Protein AF-A0A397EXM9-F1 (afdb_monomer)

Secondary structure (DSSP, 8-state):
--GGGG--EEEEEPPSSS----B-TTT-SBPSS-EE-TTS-EE-HHHHHHHHHTSSSSEEE-TTT--EEEGGG-EEEEEE-S-PPPPTTSEEEEEEEEE-TT----BPPPP---S-----PPP--TTPPPBTTSTTGGG-SS-BPPHHHHHHHHHHHHHHHHHHHHHHHHHT-TTTHHHHHHHHHHHHHHHHHHHS------PPPP-------------------PPPEEEEEETT--S-B--HHHHHHHHHHHSSGGGS-SEEEEE----------HHHHHHSGGGTTSPTT--

Solvent-accessible surface area (backbone atoms only — not comparable to full-atom values): 18090 Å² total; per-residue (Å²): 131,72,75,71,84,75,58,66,65,44,79,42,76,44,61,84,91,46,101,67,76,66,41,10,85,81,81,68,42,72,52,42,46,28,28,28,39,86,87,68,58,56,28,22,40,50,59,52,47,49,65,46,64,78,45,92,53,82,53,42,61,35,95,86,79,56,49,85,40,42,78,91,56,51,29,40,52,43,78,37,76,69,43,60,84,80,54,73,73,36,76,44,50,30,29,42,31,34,27,50,82,95,43,72,52,43,30,63,68,75,76,83,72,72,96,70,94,67,99,78,69,79,72,80,59,90,81,62,72,38,36,65,88,40,95,32,25,53,58,39,94,61,64,38,78,49,75,68,55,54,48,54,53,45,49,55,34,44,54,44,42,51,53,49,46,53,50,28,64,74,72,66,39,72,81,56,44,65,46,36,51,52,52,45,55,49,45,52,53,52,52,49,62,70,71,43,80,82,86,63,80,90,68,81,72,81,83,75,80,74,81,74,82,81,78,89,73,82,96,79,79,84,78,75,77,74,78,57,38,73,50,36,31,36,63,62,31,30,94,52,62,67,54,69,68,58,54,52,50,49,36,70,73,47,67,40,85,89,60,53,66,61,61,50,75,46,68,34,82,75,84,86,88,59,65,32,41,74,66,49,27,67,75,42,56,78,51,53,56,60,62,78,72,42,106

Structure (mmCIF, N/CA/C/O backbone):
data_AF-A0A397EXM9-F1
#
_entry.id   AF-A0A397EXM9-F1
#
loop_
_atom_site.group_PDB
_atom_site.id
_atom_site.type_symbol
_atom_site.label_atom_id
_atom_site.label_alt_id
_atom_site.label_comp_id
_atom_site.label_asym_id
_atom_site.label_entity_id
_atom_site.label_seq_id
_atom_site.pdbx_PDB_ins_code
_atom_site.Cartn_x
_atom_site.Cartn_y
_atom_site.Cartn_z
_atom_site.occupancy
_atom_site.B_iso_or_equiv
_atom_site.auth_seq_id
_atom_site.auth_comp_id
_atom_site.auth_asym_id
_atom_site.auth_atom_id
_atom_site.pdbx_PDB_model_num
ATOM 1 N N . MET A 1 1 ? -16.107 -8.050 -15.619 1.00 35.06 1 MET A N 1
ATOM 2 C CA . MET A 1 1 ? -14.831 -7.333 -15.826 1.00 35.06 1 MET A CA 1
ATOM 3 C C . MET A 1 1 ? -14.100 -7.381 -14.494 1.00 35.06 1 MET A C 1
ATOM 5 O O . MET A 1 1 ? -14.662 -6.911 -13.513 1.00 35.06 1 MET A O 1
ATOM 9 N N . LEU A 1 2 ? -12.987 -8.111 -14.403 1.00 40.72 2 LEU A N 1
ATOM 10 C CA . LEU A 1 2 ? -12.319 -8.382 -13.123 1.00 40.72 2 LEU A CA 1
ATOM 11 C C . LEU A 1 2 ? -11.754 -7.070 -12.555 1.00 40.72 2 LEU A C 1
ATOM 13 O O . LEU A 1 2 ? -11.177 -6.282 -13.297 1.00 40.72 2 LEU A O 1
ATOM 17 N N . LEU A 1 3 ? -11.913 -6.838 -11.248 1.00 52.78 3 LEU A N 1
ATOM 18 C CA . LEU A 1 3 ? -11.492 -5.608 -10.556 1.00 52.78 3 LEU A CA 1
ATOM 19 C C . LEU A 1 3 ? -10.005 -5.240 -10.795 1.00 52.78 3 LEU A C 1
ATOM 21 O O . LEU A 1 3 ? -9.640 -4.074 -10.686 1.00 52.78 3 LEU A O 1
ATOM 25 N N . GLY A 1 4 ? -9.162 -6.221 -11.145 1.00 60.34 4 GLY A N 1
ATOM 26 C CA . GLY A 1 4 ? -7.708 -6.075 -11.294 1.00 60.34 4 GLY A CA 1
ATOM 27 C C . GLY A 1 4 ? -7.230 -5.172 -12.437 1.00 60.34 4 GLY A C 1
ATOM 28 O O . GLY A 1 4 ? -6.140 -4.603 -12.351 1.00 60.34 4 GLY A O 1
ATOM 29 N N . ASP A 1 5 ? -8.036 -4.974 -13.482 1.00 67.38 5 ASP A N 1
ATOM 30 C CA . ASP A 1 5 ? -7.633 -4.133 -14.621 1.00 67.38 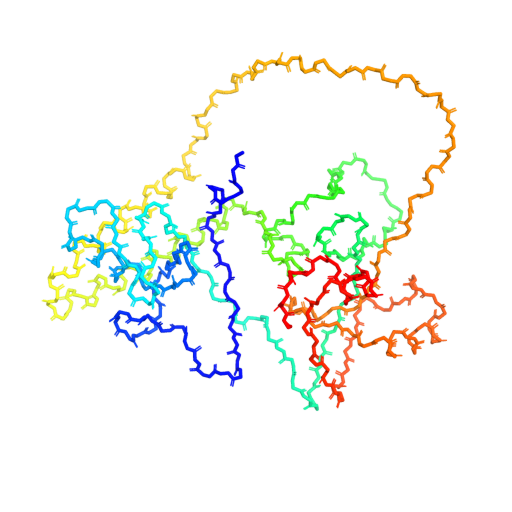5 ASP A CA 1
ATOM 31 C C . ASP A 1 5 ? -7.705 -2.631 -14.303 1.00 67.38 5 ASP A C 1
ATOM 33 O O . ASP A 1 5 ? -7.136 -1.824 -15.031 1.00 67.38 5 ASP A O 1
ATOM 37 N N . LYS A 1 6 ? -8.374 -2.257 -13.204 1.00 85.75 6 LYS A N 1
ATOM 38 C CA . LYS A 1 6 ? -8.517 -0.867 -12.739 1.00 85.75 6 LYS A CA 1
ATOM 39 C C . LYS A 1 6 ? -7.604 -0.511 -11.561 1.00 85.75 6 LYS A C 1
ATOM 41 O O . LYS A 1 6 ? -7.686 0.597 -11.043 1.00 85.75 6 LYS A O 1
ATOM 46 N N . ILE A 1 7 ? -6.778 -1.449 -11.098 1.00 91.94 7 ILE A N 1
ATOM 47 C CA . ILE A 1 7 ? -5.830 -1.198 -10.008 1.00 91.94 7 ILE A CA 1
ATOM 48 C C . ILE A 1 7 ? -4.638 -0.443 -10.588 1.00 91.94 7 ILE A C 1
ATOM 50 O O . ILE A 1 7 ? -3.989 -0.959 -11.492 1.00 91.94 7 ILE A O 1
ATOM 54 N N . GLU A 1 8 ? -4.334 0.736 -10.049 1.00 93.12 8 GLU A N 1
ATOM 55 C CA . GLU A 1 8 ? -3.156 1.529 -10.432 1.00 93.12 8 GLU A CA 1
ATOM 56 C C . GLU A 1 8 ? -1.974 1.308 -9.473 1.00 93.12 8 GLU A C 1
ATOM 58 O O . GLU A 1 8 ? -0.830 1.221 -9.918 1.00 93.12 8 GLU A O 1
ATOM 63 N N . GLN A 1 9 ? -2.251 1.142 -8.173 1.00 95.06 9 GLN A N 1
ATOM 64 C CA . GLN A 1 9 ? -1.248 0.942 -7.125 1.00 95.06 9 GLN A CA 1
ATOM 65 C C . GLN A 1 9 ? -1.699 -0.107 -6.104 1.00 95.06 9 GLN A C 1
ATOM 67 O O . GLN A 1 9 ? -2.886 -0.217 -5.796 1.00 95.06 9 GLN A O 1
ATOM 72 N N . VAL A 1 10 ? -0.745 -0.860 -5.561 1.00 94.25 10 VAL A N 1
ATOM 73 C CA . VAL A 1 10 ? -0.934 -1.794 -4.448 1.00 94.25 10 VAL A CA 1
ATOM 74 C C . VAL A 1 10 ? -0.198 -1.257 -3.227 1.00 94.25 10 VAL A C 1
ATOM 76 O O . VAL A 1 10 ? 0.983 -0.928 -3.302 1.00 94.25 10 VAL A O 1
ATOM 79 N N . ILE A 1 11 ? -0.898 -1.173 -2.098 1.00 90.81 11 ILE A N 1
ATOM 80 C CA . ILE A 1 11 ? -0.315 -0.751 -0.826 1.00 90.81 11 ILE A CA 1
ATOM 81 C C . ILE A 1 11 ? 0.189 -1.995 -0.094 1.00 90.81 11 ILE A C 1
ATOM 83 O O . ILE A 1 11 ? -0.590 -2.911 0.175 1.00 90.81 11 ILE A O 1
ATOM 87 N N . VAL A 1 12 ? 1.480 -2.027 0.223 1.00 87.69 12 VAL A N 1
ATOM 88 C CA . VAL A 1 12 ? 2.127 -3.093 0.993 1.00 87.69 12 VAL A CA 1
ATOM 89 C C . VAL A 1 12 ? 2.478 -2.526 2.362 1.00 87.69 12 VAL A C 1
ATOM 91 O O . VAL A 1 12 ? 3.184 -1.524 2.455 1.00 87.69 12 VAL A O 1
ATOM 94 N N . ALA A 1 13 ? 1.952 -3.137 3.422 1.00 79.75 13 ALA A N 1
ATOM 95 C CA . ALA A 1 13 ? 2.245 -2.711 4.784 1.00 79.75 13 ALA A CA 1
ATOM 96 C C . ALA A 1 13 ? 3.706 -3.016 5.134 1.00 79.75 13 ALA A C 1
ATOM 98 O O . ALA A 1 13 ? 4.217 -4.090 4.816 1.00 79.75 13 ALA A O 1
ATOM 99 N N . HIS A 1 14 ? 4.370 -2.074 5.796 1.00 75.00 14 HIS A N 1
ATOM 100 C CA . HIS A 1 14 ? 5.657 -2.318 6.424 1.00 75.00 14 HIS A CA 1
ATOM 101 C C . HIS A 1 14 ? 5.440 -2.933 7.804 1.00 75.00 14 HIS A C 1
ATOM 103 O O . HIS A 1 14 ? 4.860 -2.297 8.684 1.00 75.00 14 HIS A O 1
ATOM 109 N N . ASP A 1 15 ? 5.938 -4.150 8.003 1.00 65.69 15 ASP A N 1
ATOM 110 C CA . ASP A 1 15 ? 6.083 -4.700 9.344 1.00 65.69 15 ASP A CA 1
ATOM 111 C C . ASP A 1 15 ? 7.354 -4.120 9.979 1.00 65.69 15 ASP A C 1
ATOM 113 O O . ASP A 1 15 ? 8.448 -4.311 9.456 1.00 65.69 15 ASP A O 1
ATOM 117 N N . ALA A 1 16 ? 7.206 -3.360 11.065 1.00 58.03 16 ALA A N 1
ATOM 118 C CA . ALA A 1 16 ? 8.325 -2.757 11.790 1.00 58.03 16 ALA A CA 1
ATOM 119 C C . ALA A 1 16 ? 9.027 -3.750 12.736 1.00 58.03 16 ALA A C 1
ATOM 121 O O . ALA A 1 16 ? 10.093 -3.441 13.266 1.00 58.03 16 ALA A O 1
ATOM 122 N N . THR A 1 17 ? 8.426 -4.919 12.992 1.00 52.25 17 THR A N 1
ATOM 123 C CA . THR A 1 17 ? 8.978 -5.941 13.900 1.00 52.25 17 THR A CA 1
ATOM 124 C C . THR A 1 17 ? 9.988 -6.855 13.218 1.00 52.25 17 THR A C 1
ATOM 126 O O . THR A 1 17 ? 10.807 -7.488 13.886 1.00 52.25 17 THR A O 1
ATOM 129 N N . VAL A 1 18 ? 9.976 -6.874 11.887 1.00 50.91 18 VAL A N 1
ATOM 130 C CA . VAL A 1 18 ? 10.958 -7.559 11.062 1.00 50.91 18 VAL A CA 1
ATOM 131 C C . VAL A 1 18 ? 11.681 -6.479 10.269 1.00 50.91 18 VAL A C 1
ATOM 133 O O . VAL A 1 18 ? 11.059 -5.762 9.495 1.00 50.91 18 VAL A O 1
ATOM 136 N N . ASP A 1 19 ? 12.999 -6.362 10.428 1.00 46.75 19 ASP A N 1
ATOM 137 C CA . ASP A 1 19 ? 13.869 -5.463 9.641 1.00 46.75 19 ASP A CA 1
ATOM 138 C C . ASP A 1 19 ? 13.977 -5.923 8.160 1.00 46.75 19 ASP A C 1
ATOM 140 O O . ASP A 1 19 ? 15.005 -5.801 7.494 1.00 46.75 19 ASP A O 1
ATOM 144 N N . ALA A 1 20 ? 12.917 -6.561 7.661 1.00 51.81 20 ALA A N 1
ATOM 145 C CA . ALA A 1 20 ? 12.873 -7.370 6.466 1.00 51.81 20 ALA A CA 1
ATOM 146 C C . ALA A 1 20 ? 12.082 -6.685 5.346 1.00 51.81 20 ALA A C 1
ATOM 148 O O . ALA A 1 20 ? 10.914 -6.317 5.469 1.00 51.81 20 ALA A O 1
ATOM 149 N N . ASP A 1 21 ? 12.770 -6.638 4.208 1.00 64.00 21 ASP A N 1
ATOM 150 C CA . ASP A 1 21 ? 12.234 -6.977 2.894 1.00 64.00 21 ASP A CA 1
ATOM 151 C C . ASP A 1 21 ? 11.392 -5.945 2.142 1.00 64.00 21 ASP A C 1
ATOM 153 O O . ASP A 1 21 ? 10.594 -6.289 1.273 1.00 64.00 21 ASP A O 1
ATOM 157 N N . HIS A 1 22 ? 11.747 -4.665 2.278 1.00 80.62 22 HIS A N 1
ATOM 158 C CA . HIS A 1 22 ? 11.591 -3.716 1.158 1.00 80.62 22 HIS A CA 1
ATOM 159 C C . HIS A 1 22 ? 12.787 -3.752 0.205 1.00 80.62 22 HIS A C 1
ATOM 161 O O . HIS A 1 22 ? 13.145 -2.739 -0.397 1.00 80.62 22 HIS A O 1
ATOM 167 N N . ARG A 1 23 ? 13.446 -4.909 0.105 1.00 91.81 23 ARG A N 1
ATOM 168 C CA . ARG A 1 23 ? 14.600 -5.139 -0.761 1.00 91.81 23 ARG A CA 1
ATOM 169 C C . ARG A 1 23 ? 14.150 -5.844 -2.026 1.00 91.81 23 ARG A C 1
ATOM 171 O O . ARG A 1 23 ? 13.326 -6.754 -1.995 1.00 91.81 23 ARG A O 1
ATOM 178 N N . CYS A 1 24 ? 14.702 -5.441 -3.156 1.00 95.31 24 CYS A N 1
ATOM 179 C CA . CYS A 1 24 ? 14.466 -6.112 -4.415 1.00 95.31 24 CYS A CA 1
ATOM 180 C C . CYS A 1 24 ? 15.198 -7.462 -4.431 1.00 95.31 24 CYS A C 1
ATOM 182 O O . CYS A 1 24 ? 16.417 -7.478 -4.292 1.00 95.31 24 CYS A O 1
ATOM 184 N N . PRO A 1 25 ? 14.526 -8.589 -4.719 1.00 95.31 25 PRO A N 1
ATOM 185 C CA . PRO A 1 25 ? 15.201 -9.888 -4.799 1.00 95.31 25 PRO A CA 1
ATOM 186 C C . PRO A 1 25 ? 16.195 -10.040 -5.964 1.00 95.31 25 PRO A C 1
ATOM 188 O O . PRO A 1 25 ? 16.890 -11.046 -6.038 1.00 95.31 25 PRO A O 1
ATOM 191 N N . ILE A 1 26 ? 16.231 -9.085 -6.904 1.00 96.25 26 ILE A N 1
ATOM 192 C CA . ILE A 1 26 ? 17.124 -9.119 -8.074 1.00 96.25 26 ILE A CA 1
ATOM 193 C C . ILE A 1 26 ? 18.432 -8.373 -7.784 1.00 96.25 26 ILE A C 1
ATOM 195 O O . ILE A 1 26 ? 19.496 -8.961 -7.937 1.00 96.25 26 ILE A O 1
ATOM 199 N N . CYS A 1 27 ? 18.368 -7.102 -7.366 1.00 95.06 27 CYS A N 1
ATOM 200 C CA . CYS A 1 27 ? 19.571 -6.315 -7.056 1.00 95.06 27 CYS A CA 1
ATOM 201 C C . CYS A 1 27 ? 19.987 -6.378 -5.582 1.00 95.06 27 CYS A C 1
ATOM 203 O O . CYS A 1 27 ? 21.085 -5.960 -5.247 1.00 95.06 27 CYS A O 1
ATOM 205 N N . LEU A 1 28 ? 19.133 -6.915 -4.706 1.00 94.06 28 LEU A N 1
ATOM 206 C CA . LEU A 1 28 ? 19.334 -6.994 -3.257 1.00 94.06 28 LEU A CA 1
ATOM 207 C C . LEU A 1 28 ? 19.398 -5.629 -2.545 1.00 94.06 28 LEU A C 1
ATOM 209 O O . LEU A 1 28 ? 19.637 -5.596 -1.340 1.00 94.06 28 LEU A O 1
ATOM 213 N N . ASP A 1 29 ? 19.107 -4.526 -3.228 1.00 93.44 29 ASP A N 1
ATOM 214 C CA . ASP A 1 29 ? 19.007 -3.184 -2.640 1.00 93.44 29 ASP A CA 1
ATOM 215 C C . ASP A 1 29 ? 17.563 -2.800 -2.308 1.00 93.44 29 ASP A C 1
ATOM 217 O O . ASP A 1 29 ? 16.617 -3.508 -2.658 1.00 93.44 29 ASP A O 1
ATOM 221 N N . THR A 1 30 ? 17.383 -1.664 -1.632 1.00 93.19 30 THR A N 1
ATOM 222 C CA . THR A 1 30 ? 16.064 -1.072 -1.376 1.00 93.19 30 THR A CA 1
ATOM 223 C C . THR A 1 30 ? 15.286 -0.886 -2.679 1.00 93.19 30 THR A C 1
ATOM 225 O O . THR A 1 30 ? 15.815 -0.419 -3.686 1.00 93.19 30 THR A O 1
ATOM 228 N N . LEU A 1 31 ? 14.007 -1.247 -2.647 1.00 94.94 31 LEU A N 1
ATOM 229 C CA . LEU A 1 31 ? 13.078 -1.097 -3.757 1.00 94.94 31 LEU A CA 1
ATOM 230 C C . LEU A 1 31 ? 12.991 0.360 -4.247 1.00 94.94 31 LEU A C 1
ATOM 232 O O . LEU A 1 31 ? 12.719 1.262 -3.459 1.00 94.94 31 LEU A O 1
ATOM 236 N N . ARG A 1 32 ? 13.144 0.558 -5.562 1.00 95.69 32 ARG A N 1
ATOM 237 C CA . ARG A 1 32 ? 13.007 1.847 -6.263 1.00 95.69 32 ARG A CA 1
ATOM 238 C C . ARG A 1 32 ? 12.005 1.750 -7.400 1.00 95.69 32 ARG A C 1
ATOM 240 O O . ARG A 1 32 ? 12.044 0.790 -8.181 1.00 95.69 32 ARG A O 1
ATOM 247 N N . ALA A 1 33 ? 11.092 2.714 -7.459 1.00 97.06 33 ALA A N 1
ATOM 248 C CA . ALA A 1 33 ? 9.885 2.683 -8.277 1.00 97.06 33 ALA A CA 1
ATOM 249 C C . ALA A 1 33 ? 9.212 1.289 -8.265 1.00 97.06 33 ALA A C 1
ATOM 251 O O . ALA A 1 33 ? 8.992 0.702 -9.327 1.00 97.06 33 ALA A O 1
ATOM 252 N N . PRO A 1 34 ? 8.962 0.676 -7.091 1.00 97.12 34 PRO A N 1
ATOM 253 C CA . PRO A 1 34 ? 8.656 -0.746 -7.008 1.00 97.12 34 PRO A CA 1
ATOM 254 C C . PRO A 1 34 ? 7.425 -1.161 -7.807 1.00 97.12 34 PRO A C 1
ATOM 256 O O . PRO A 1 34 ? 6.380 -0.503 -7.786 1.00 97.12 34 PRO A O 1
ATOM 259 N N . LYS A 1 35 ? 7.536 -2.321 -8.461 1.00 97.44 35 LYS A N 1
ATOM 260 C CA . LYS A 1 35 ? 6.439 -2.984 -9.163 1.00 97.44 35 LYS A CA 1
ATOM 261 C C . LYS A 1 35 ? 6.150 -4.347 -8.560 1.00 97.44 35 LYS A C 1
ATOM 263 O O . LYS A 1 35 ? 7.065 -5.145 -8.367 1.00 97.44 35 LYS A O 1
ATOM 268 N N . ILE A 1 36 ? 4.872 -4.631 -8.336 1.00 96.06 36 ILE A N 1
ATOM 269 C CA . ILE A 1 36 ? 4.385 -5.932 -7.880 1.00 96.06 36 ILE A CA 1
ATOM 270 C C . ILE A 1 36 ? 3.802 -6.727 -9.044 1.00 96.06 36 ILE A C 1
ATOM 272 O O . ILE A 1 36 ? 3.153 -6.190 -9.945 1.00 96.06 36 ILE A O 1
ATOM 276 N N . THR A 1 37 ? 4.069 -8.024 -9.023 1.00 96.25 37 THR A N 1
ATOM 277 C CA . THR A 1 37 ? 3.548 -9.013 -9.971 1.00 96.25 37 THR A CA 1
ATOM 278 C C . THR A 1 37 ? 2.198 -9.567 -9.500 1.00 96.25 37 THR A C 1
ATOM 280 O O . THR A 1 37 ? 1.826 -9.420 -8.338 1.00 96.25 37 THR A O 1
ATOM 283 N N . ARG A 1 38 ? 1.459 -10.271 -10.372 1.00 94.62 38 ARG A N 1
ATOM 284 C CA . ARG A 1 38 ? 0.190 -10.929 -9.985 1.00 94.62 38 ARG A CA 1
ATOM 285 C C . ARG A 1 38 ? 0.344 -11.972 -8.874 1.00 94.62 38 ARG A C 1
ATOM 287 O O . ARG A 1 38 ? -0.618 -12.201 -8.152 1.00 94.62 38 ARG A O 1
ATOM 294 N N . CYS A 1 39 ? 1.521 -12.584 -8.739 1.00 94.50 39 CYS A N 1
ATOM 295 C CA . CYS A 1 39 ? 1.814 -13.523 -7.655 1.00 94.50 39 CYS A CA 1
ATOM 296 C C . CYS A 1 39 ? 2.221 -12.835 -6.339 1.00 94.50 39 CYS A C 1
ATOM 298 O O . CYS A 1 39 ? 2.499 -13.522 -5.365 1.00 94.50 39 CYS A O 1
ATOM 300 N N . GLY A 1 40 ? 2.256 -11.497 -6.291 1.00 93.00 40 GLY A N 1
ATOM 301 C CA . GLY A 1 40 ? 2.509 -10.729 -5.069 1.00 93.00 40 GLY A CA 1
ATOM 302 C C . GLY A 1 40 ? 3.977 -10.389 -4.795 1.00 93.00 40 GLY A C 1
ATOM 303 O O . GLY A 1 40 ? 4.252 -9.638 -3.868 1.00 93.00 40 GLY A O 1
ATOM 304 N N . HIS A 1 41 ? 4.929 -10.865 -5.604 1.00 94.44 41 HIS A N 1
ATOM 305 C CA . HIS A 1 41 ? 6.341 -10.499 -5.437 1.00 94.44 41 HIS A CA 1
ATOM 306 C C . HIS A 1 41 ? 6.643 -9.132 -6.053 1.00 94.44 41 HIS A C 1
ATOM 308 O O . HIS A 1 41 ? 6.189 -8.846 -7.171 1.00 94.44 41 HIS A O 1
ATOM 314 N N . ALA A 1 42 ? 7.423 -8.321 -5.334 1.00 95.88 42 ALA A N 1
ATOM 315 C CA . ALA A 1 42 ? 7.801 -6.964 -5.713 1.00 95.88 42 ALA A CA 1
ATOM 316 C C . ALA A 1 42 ? 9.288 -6.847 -6.085 1.00 95.88 42 ALA A C 1
ATOM 318 O O . ALA A 1 42 ? 10.148 -7.522 -5.521 1.00 95.88 42 ALA A O 1
ATOM 319 N N . TYR A 1 43 ? 9.585 -5.969 -7.043 1.00 97.38 43 TYR A N 1
ATOM 320 C CA . TYR A 1 43 ? 10.930 -5.715 -7.567 1.00 97.38 43 TYR A CA 1
ATOM 321 C C . TYR A 1 43 ? 11.101 -4.230 -7.896 1.00 97.38 43 TYR A C 1
ATOM 323 O O . TYR A 1 43 ? 10.106 -3.549 -8.155 1.00 97.38 43 TYR A O 1
ATOM 331 N N . CYS A 1 44 ? 12.342 -3.735 -7.975 1.00 97.94 44 CYS A N 1
ATOM 332 C CA . CYS A 1 44 ? 12.598 -2.458 -8.641 1.00 97.94 44 CYS A CA 1
ATOM 333 C C . CYS A 1 44 ? 12.106 -2.543 -10.087 1.00 97.94 44 CYS A C 1
ATOM 335 O O . CYS A 1 44 ? 12.243 -3.591 -10.731 1.00 97.94 44 CYS A O 1
ATOM 337 N N . TRP A 1 45 ? 11.556 -1.452 -10.615 1.00 98.00 45 TRP A N 1
ATOM 338 C CA . TRP A 1 45 ? 10.992 -1.489 -11.963 1.00 98.00 45 TRP A CA 1
ATOM 339 C C . TRP A 1 45 ? 12.039 -1.825 -13.025 1.00 98.00 45 TRP A C 1
ATOM 341 O O . TRP A 1 45 ? 11.812 -2.723 -13.835 1.00 98.00 45 TRP A O 1
ATOM 351 N N . HIS A 1 46 ? 13.206 -1.174 -12.978 1.00 97.38 46 HIS A N 1
ATOM 352 C CA . HIS A 1 46 ? 14.297 -1.458 -13.912 1.00 97.38 46 HIS A CA 1
ATOM 353 C C . HIS A 1 46 ? 14.738 -2.932 -13.826 1.00 97.38 46 HIS A C 1
ATOM 355 O O . HIS A 1 46 ? 14.821 -3.594 -14.854 1.00 97.38 46 HIS A O 1
ATOM 361 N N . CYS A 1 47 ? 14.900 -3.489 -12.616 1.00 97.81 47 CYS A N 1
ATOM 362 C CA . CYS A 1 47 ? 15.280 -4.890 -12.408 1.00 97.81 47 CYS A CA 1
ATOM 363 C C . CYS A 1 47 ? 14.320 -5.871 -13.087 1.00 97.81 47 CYS A C 1
ATOM 365 O O . CYS A 1 47 ? 14.758 -6.785 -13.790 1.00 97.81 47 CYS A O 1
ATOM 367 N N . ILE A 1 48 ? 13.007 -5.705 -12.884 1.00 97.75 48 ILE A N 1
ATOM 368 C CA . ILE A 1 48 ? 12.032 -6.626 -13.480 1.00 97.75 48 ILE A CA 1
ATOM 369 C C . ILE A 1 48 ? 11.905 -6.425 -14.994 1.00 97.75 48 ILE A C 1
ATOM 371 O O . ILE A 1 48 ? 11.692 -7.404 -15.707 1.00 97.75 48 ILE A O 1
ATOM 375 N N . LEU A 1 49 ? 12.083 -5.203 -15.510 1.00 96.69 49 LEU A N 1
ATOM 376 C CA . LEU A 1 49 ? 12.118 -4.961 -16.956 1.00 96.69 49 LEU A CA 1
ATOM 377 C C . LEU A 1 49 ? 13.336 -5.608 -17.612 1.00 96.69 49 LEU A C 1
ATOM 379 O O . LEU A 1 49 ? 13.151 -6.332 -18.590 1.00 96.69 49 LEU A O 1
ATOM 383 N N . THR A 1 50 ? 14.537 -5.442 -17.045 1.00 96.25 50 THR A N 1
ATOM 384 C CA . THR A 1 50 ? 15.742 -6.147 -17.511 1.00 96.25 50 THR A CA 1
ATOM 385 C C . THR A 1 50 ? 15.510 -7.647 -17.506 1.00 96.25 50 THR A C 1
ATOM 387 O O . THR A 1 50 ? 15.746 -8.319 -18.501 1.00 96.25 50 THR A O 1
ATOM 390 N N . TYR A 1 51 ? 14.983 -8.197 -16.410 1.00 96.81 51 TYR A N 1
ATOM 391 C CA . TYR A 1 51 ? 14.721 -9.630 -16.327 1.00 96.81 51 TYR A CA 1
ATOM 392 C C . TYR A 1 51 ? 13.762 -10.126 -17.421 1.00 96.81 51 TYR A C 1
ATOM 394 O O . TYR A 1 51 ? 13.969 -11.214 -17.968 1.00 96.81 51 TYR A O 1
ATOM 402 N N . LEU A 1 52 ? 12.721 -9.349 -17.736 1.00 95.69 52 LEU A N 1
ATOM 403 C CA . LEU A 1 52 ? 11.751 -9.673 -18.781 1.00 95.69 52 LEU A CA 1
ATOM 404 C C . LEU A 1 52 ? 12.342 -9.544 -20.194 1.00 95.69 52 LEU A C 1
ATOM 406 O O . LEU A 1 52 ? 11.982 -10.350 -21.049 1.00 95.69 52 LEU A O 1
ATOM 410 N N . SER A 1 53 ? 13.262 -8.604 -20.432 1.00 93.56 53 SER A N 1
ATOM 411 C CA . SER A 1 53 ? 13.878 -8.374 -21.750 1.00 93.56 53 SER A CA 1
ATOM 412 C C . SER A 1 53 ? 14.919 -9.426 -22.150 1.00 93.56 53 SER A C 1
ATOM 414 O O . SER A 1 53 ? 15.248 -9.547 -23.326 1.00 93.56 53 SER A O 1
ATOM 416 N N . LEU A 1 54 ? 15.385 -10.254 -21.208 1.00 92.88 54 LEU A N 1
ATOM 417 C CA . LEU A 1 54 ? 16.318 -11.360 -21.471 1.00 92.88 54 LEU A CA 1
ATOM 418 C C . LEU A 1 54 ? 15.733 -12.496 -22.345 1.00 92.88 54 LEU A C 1
ATOM 420 O O . LEU A 1 54 ? 16.444 -13.453 -22.648 1.00 92.88 54 LEU A O 1
ATOM 424 N N . THR A 1 55 ? 14.446 -12.463 -22.708 1.00 90.81 55 THR A N 1
ATOM 425 C CA . THR A 1 55 ? 13.850 -13.348 -23.731 1.00 90.81 55 THR A CA 1
ATOM 426 C C . THR A 1 55 ? 12.908 -12.585 -24.643 1.00 90.81 55 THR A C 1
ATOM 428 O O . THR A 1 55 ? 12.238 -11.662 -24.203 1.00 90.81 55 THR A O 1
ATOM 431 N N . GLU A 1 56 ? 12.720 -13.102 -25.854 1.00 89.50 56 GLU A N 1
ATOM 432 C CA . GLU A 1 56 ? 11.694 -12.633 -26.797 1.00 89.50 56 GLU A CA 1
ATOM 433 C C . GLU A 1 56 ? 10.255 -13.005 -26.383 1.00 89.50 56 GLU A C 1
ATOM 435 O O . GLU A 1 56 ? 9.283 -12.485 -26.929 1.00 89.50 56 GLU A O 1
ATOM 440 N N . ASN A 1 57 ? 10.088 -13.901 -25.403 1.00 91.88 57 ASN A N 1
ATOM 441 C CA . ASN A 1 57 ? 8.771 -14.264 -24.889 1.00 91.88 57 ASN A CA 1
ATOM 442 C C . ASN A 1 57 ? 8.111 -13.073 -24.180 1.00 91.88 57 ASN A C 1
ATOM 444 O O . ASN A 1 57 ? 8.713 -12.425 -23.330 1.00 91.88 57 ASN A O 1
ATOM 448 N N . TYR A 1 58 ? 6.814 -12.869 -24.420 1.00 91.00 58 TYR A N 1
ATOM 449 C CA . TYR A 1 58 ? 6.017 -11.819 -23.764 1.00 91.00 58 TYR A CA 1
ATOM 450 C C . TYR A 1 58 ? 5.801 -12.035 -22.246 1.00 91.00 58 TYR A C 1
ATOM 452 O O . TYR A 1 58 ? 5.116 -11.241 -21.592 1.00 91.00 58 TYR A O 1
ATOM 460 N N . TRP A 1 59 ? 6.330 -13.129 -21.691 1.00 95.44 59 TRP A N 1
ATOM 461 C CA . TRP A 1 59 ? 6.232 -13.518 -20.288 1.00 95.44 59 TRP A CA 1
ATOM 462 C C . TRP A 1 59 ? 7.483 -14.289 -19.843 1.00 95.44 59 TRP A C 1
ATOM 464 O O . TRP A 1 59 ? 8.144 -14.934 -20.659 1.00 95.44 59 TRP A O 1
ATOM 474 N N . ARG A 1 60 ? 7.774 -14.279 -18.537 1.00 96.94 60 ARG A N 1
ATOM 475 C CA . ARG A 1 60 ? 8.793 -15.136 -17.897 1.00 96.94 60 ARG A CA 1
ATOM 476 C C . ARG A 1 60 ? 8.312 -15.639 -16.540 1.00 96.94 60 ARG A C 1
ATOM 478 O O . ARG A 1 60 ? 7.276 -15.204 -16.047 1.00 96.94 60 ARG A O 1
ATOM 485 N N . ARG A 1 61 ? 9.048 -16.573 -15.938 1.00 97.31 61 ARG A N 1
ATOM 486 C CA . ARG A 1 61 ? 8.763 -17.073 -14.587 1.00 97.31 61 ARG A CA 1
ATOM 487 C C . ARG A 1 61 ? 9.204 -16.059 -13.534 1.00 97.31 61 ARG A C 1
ATOM 489 O O . ARG A 1 61 ? 10.265 -15.468 -13.658 1.00 97.31 61 ARG A O 1
ATOM 496 N N . CYS A 1 62 ? 8.415 -15.875 -12.488 1.00 97.62 62 CYS A N 1
ATOM 497 C CA . CYS A 1 62 ? 8.781 -15.074 -11.330 1.00 97.62 62 CYS A CA 1
ATOM 498 C C . CYS A 1 62 ? 10.067 -15.644 -10.697 1.00 97.62 62 CYS A C 1
ATOM 500 O O . CYS A 1 62 ? 10.089 -16.842 -10.406 1.00 97.62 62 CYS A O 1
ATOM 502 N N . PRO A 1 63 ? 11.106 -14.824 -10.437 1.00 96.25 63 PRO A N 1
ATOM 503 C CA . PRO A 1 63 ? 12.323 -15.278 -9.759 1.00 96.25 63 PRO A CA 1
ATOM 504 C C . PRO A 1 63 ? 12.107 -15.910 -8.374 1.00 96.25 63 PRO A C 1
ATOM 506 O O . PRO A 1 63 ? 12.975 -16.640 -7.916 1.00 96.25 63 PRO A O 1
ATOM 509 N N . MET A 1 64 ? 10.971 -15.636 -7.719 1.00 94.81 64 MET A N 1
ATOM 510 C CA . MET A 1 64 ? 10.686 -16.098 -6.353 1.00 94.81 64 MET A CA 1
ATOM 511 C C . MET A 1 64 ? 9.804 -17.351 -6.305 1.00 94.81 64 MET A C 1
ATOM 513 O O . MET A 1 64 ? 10.117 -18.290 -5.582 1.00 94.81 64 MET A O 1
ATOM 517 N N . CYS A 1 65 ? 8.705 -17.387 -7.067 1.00 96.62 65 CYS A N 1
ATOM 518 C CA . CYS A 1 65 ? 7.730 -18.490 -7.013 1.00 96.62 65 CYS A CA 1
ATOM 519 C C . CYS A 1 65 ? 7.478 -19.193 -8.348 1.00 96.62 65 CYS A C 1
ATOM 521 O O . CYS A 1 65 ? 6.650 -20.094 -8.418 1.00 96.62 65 CYS A O 1
ATOM 523 N N . PHE A 1 66 ? 8.164 -18.785 -9.415 1.00 96.75 66 PHE A N 1
ATOM 524 C CA . PHE A 1 66 ? 8.051 -19.356 -10.758 1.00 96.75 66 PHE A CA 1
ATOM 525 C C . PHE A 1 66 ? 6.718 -19.158 -11.499 1.00 96.75 66 PHE A C 1
ATOM 527 O O . PHE A 1 66 ? 6.603 -19.602 -12.645 1.00 96.75 66 PHE A O 1
ATOM 534 N N . ASP A 1 67 ? 5.761 -18.425 -10.928 1.00 97.50 67 ASP A N 1
ATOM 535 C CA . ASP A 1 67 ? 4.525 -18.034 -11.618 1.00 97.50 67 ASP A CA 1
ATOM 536 C C . ASP A 1 67 ? 4.786 -17.147 -12.841 1.00 97.50 67 ASP A C 1
ATOM 538 O O . ASP A 1 67 ? 5.802 -16.461 -12.936 1.00 97.50 67 ASP A O 1
ATOM 542 N N . ALA A 1 68 ? 3.855 -17.126 -13.795 1.00 96.81 68 ALA A N 1
ATOM 543 C CA . ALA A 1 68 ? 3.996 -16.313 -14.998 1.00 96.81 68 ALA A CA 1
ATOM 544 C C . ALA A 1 68 ? 3.913 -14.804 -14.692 1.00 96.81 68 ALA A C 1
ATOM 546 O O . ALA A 1 68 ? 2.919 -14.312 -14.158 1.00 96.81 68 ALA A O 1
ATOM 547 N N . VAL A 1 69 ? 4.931 -14.057 -15.118 1.00 97.38 69 VAL A N 1
ATOM 548 C CA . VAL A 1 69 ? 5.030 -12.596 -15.031 1.00 97.38 69 VAL A CA 1
ATOM 549 C C . VAL A 1 69 ? 4.982 -12.000 -16.432 1.00 97.38 69 VAL A C 1
ATOM 551 O O . VAL A 1 69 ? 5.717 -12.428 -17.323 1.00 97.38 69 VAL A O 1
ATOM 554 N N . LYS A 1 70 ? 4.132 -10.986 -16.619 1.00 95.56 70 LYS A N 1
ATOM 555 C CA . LYS A 1 70 ? 3.987 -10.221 -17.865 1.00 95.56 70 LYS A CA 1
ATOM 556 C C . LYS A 1 70 ? 4.152 -8.736 -17.582 1.00 95.56 70 LYS A C 1
ATOM 558 O O . LYS A 1 70 ? 3.702 -8.250 -16.548 1.00 95.56 70 LYS A O 1
ATOM 563 N N . LYS A 1 71 ? 4.712 -7.990 -18.536 1.00 94.38 71 LYS A N 1
ATOM 564 C CA . LYS A 1 71 ? 4.961 -6.549 -18.375 1.00 94.38 71 LYS A CA 1
ATOM 565 C C . LYS A 1 71 ? 3.690 -5.739 -18.065 1.00 94.38 71 LYS A C 1
ATOM 567 O O . LYS A 1 71 ? 3.718 -4.876 -17.199 1.00 94.38 71 LYS A O 1
ATOM 572 N N . HIS A 1 72 ? 2.565 -6.039 -18.723 1.00 92.81 72 HIS A N 1
ATOM 573 C CA . HIS A 1 72 ? 1.286 -5.335 -18.509 1.00 92.81 72 HIS A CA 1
ATOM 574 C C . HIS A 1 72 ? 0.583 -5.688 -17.185 1.00 92.81 72 HIS A C 1
ATOM 576 O O . HIS A 1 72 ? -0.376 -5.023 -16.792 1.00 92.81 72 HIS A O 1
ATOM 582 N N . ASP A 1 73 ? 1.047 -6.731 -16.495 1.00 93.69 73 ASP A N 1
ATOM 583 C CA . ASP A 1 73 ? 0.498 -7.177 -15.214 1.00 93.69 73 ASP A CA 1
ATOM 584 C C . ASP A 1 73 ? 1.167 -6.507 -14.012 1.00 93.69 73 ASP A C 1
ATOM 586 O O . ASP A 1 73 ? 0.686 -6.646 -12.889 1.00 93.69 73 ASP A O 1
ATOM 590 N N . LEU A 1 74 ? 2.253 -5.768 -14.243 1.00 95.88 74 LEU A N 1
ATOM 591 C CA . LEU A 1 74 ? 2.960 -5.034 -13.205 1.00 95.88 74 LEU A CA 1
ATOM 592 C C . LEU A 1 74 ? 2.093 -3.882 -12.683 1.00 95.88 74 LEU A C 1
ATOM 594 O O . LEU A 1 74 ? 1.460 -3.160 -13.462 1.00 95.88 74 LEU A O 1
ATOM 598 N N . ARG A 1 75 ? 2.065 -3.710 -11.361 1.00 96.50 75 ARG A N 1
ATOM 599 C CA . ARG A 1 75 ? 1.385 -2.596 -10.681 1.00 96.50 75 ARG A CA 1
ATOM 600 C C . ARG A 1 75 ? 2.348 -1.838 -9.789 1.00 96.50 75 ARG A C 1
ATOM 602 O O . ARG A 1 75 ? 3.256 -2.442 -9.230 1.00 96.50 75 ARG A O 1
ATOM 609 N N . SER A 1 76 ? 2.152 -0.528 -9.684 1.00 97.00 76 SER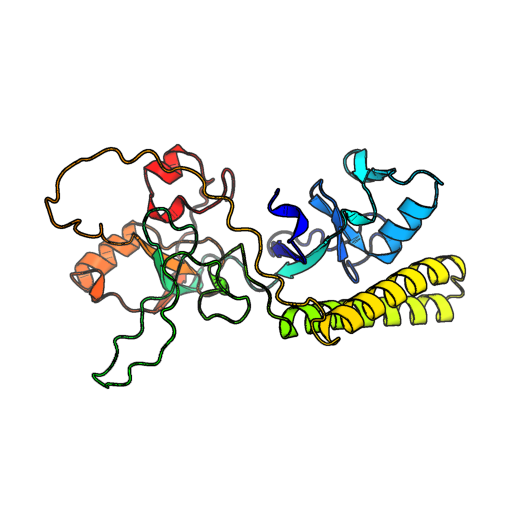 A N 1
ATOM 610 C CA . SER A 1 76 ? 2.924 0.335 -8.789 1.00 97.00 76 SER A CA 1
ATOM 611 C C . SER A 1 76 ? 2.735 -0.098 -7.338 1.00 97.00 76 SER A C 1
ATOM 613 O O . SER A 1 76 ? 1.657 -0.567 -6.975 1.00 97.00 76 SER A O 1
ATOM 615 N N . VAL A 1 77 ? 3.759 0.061 -6.506 1.00 95.75 77 VAL A N 1
ATOM 616 C CA . VAL A 1 77 ? 3.692 -0.277 -5.079 1.00 95.75 77 VAL A CA 1
ATOM 617 C C . VAL A 1 77 ? 3.879 0.974 -4.237 1.00 95.75 77 VAL A C 1
ATOM 619 O O . VAL A 1 77 ? 4.772 1.772 -4.500 1.00 95.75 77 VAL A O 1
ATOM 622 N N . LEU A 1 78 ? 3.046 1.125 -3.210 1.00 92.88 78 LEU A N 1
ATOM 623 C CA . LEU A 1 78 ? 3.290 2.037 -2.098 1.00 92.88 78 LEU A CA 1
ATOM 624 C C . LEU A 1 78 ? 3.648 1.207 -0.872 1.00 92.88 78 LEU A C 1
ATOM 626 O O . LEU A 1 78 ? 2.860 0.361 -0.453 1.00 92.88 78 LEU A O 1
ATOM 630 N N . ILE A 1 79 ? 4.810 1.469 -0.286 1.00 89.94 79 ILE A N 1
ATOM 631 C CA . ILE A 1 79 ? 5.188 0.880 0.997 1.00 89.94 79 ILE A CA 1
ATOM 632 C C . ILE A 1 79 ? 4.603 1.760 2.107 1.00 89.94 79 ILE A C 1
ATOM 634 O O . ILE A 1 79 ? 5.068 2.878 2.328 1.00 89.94 79 ILE A O 1
ATOM 638 N N . ASP A 1 80 ? 3.574 1.270 2.795 1.00 88.00 80 ASP A N 1
ATOM 639 C CA . ASP A 1 80 ? 2.921 1.986 3.892 1.00 88.00 80 ASP A CA 1
ATOM 640 C C . ASP A 1 80 ? 3.700 1.787 5.191 1.00 88.00 80 ASP A C 1
ATOM 642 O O . ASP A 1 80 ? 3.686 0.711 5.788 1.00 88.00 80 ASP A O 1
ATOM 646 N N . ARG A 1 81 ? 4.384 2.850 5.621 1.00 85.44 81 ARG A N 1
ATOM 647 C CA . ARG A 1 81 ? 5.151 2.898 6.875 1.00 85.44 81 ARG A CA 1
A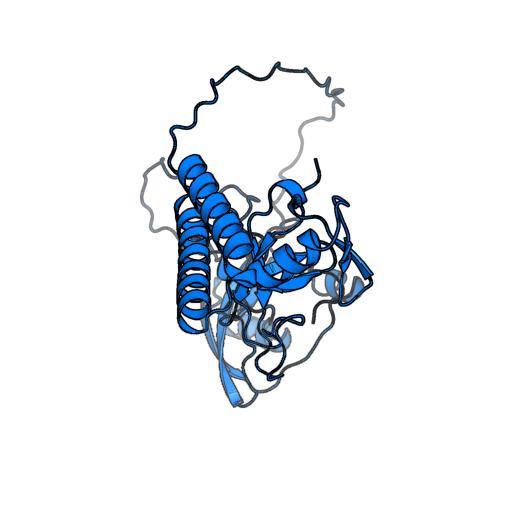TOM 648 C C . ARG A 1 81 ? 4.366 3.500 8.042 1.00 85.44 81 ARG A C 1
ATOM 650 O O . ARG A 1 81 ? 4.903 3.604 9.139 1.00 85.44 81 ARG A O 1
ATOM 657 N N . HIS A 1 82 ? 3.128 3.934 7.816 1.00 83.81 82 HIS A N 1
ATOM 658 C CA . HIS A 1 82 ? 2.324 4.630 8.821 1.00 83.81 82 HIS A CA 1
ATOM 659 C C . HIS A 1 82 ? 1.422 3.681 9.613 1.00 83.81 82 HIS A C 1
ATOM 661 O O . HIS A 1 82 ? 1.166 3.923 10.793 1.00 83.81 82 HIS A O 1
ATOM 667 N N . ARG A 1 83 ? 0.958 2.589 8.995 1.00 86.94 83 ARG A N 1
ATOM 668 C CA . ARG A 1 83 ? 0.123 1.569 9.651 1.00 86.94 83 ARG A CA 1
ATOM 669 C C . ARG A 1 83 ? 0.962 0.611 10.497 1.00 86.94 83 ARG A C 1
ATOM 671 O O . ARG A 1 83 ? 1.151 -0.541 10.127 1.00 86.94 83 ARG A O 1
ATOM 678 N N . THR A 1 84 ? 1.444 1.083 11.639 1.00 87.38 84 THR A N 1
ATOM 679 C CA . THR A 1 84 ? 2.204 0.279 12.608 1.00 87.38 84 THR A CA 1
ATOM 680 C C . THR A 1 84 ? 1.339 -0.176 13.786 1.00 87.38 84 THR A C 1
ATOM 682 O O . THR A 1 84 ? 0.323 0.443 14.115 1.00 87.38 84 THR A O 1
ATOM 685 N N . ILE A 1 85 ? 1.738 -1.269 14.436 1.00 87.69 85 ILE A N 1
ATOM 686 C CA . ILE A 1 85 ? 1.112 -1.753 15.673 1.00 87.69 85 ILE A CA 1
ATOM 687 C C . ILE A 1 85 ? 1.853 -1.119 16.863 1.00 87.69 85 ILE A C 1
ATOM 689 O O . ILE A 1 85 ? 3.086 -1.137 16.875 1.00 87.69 85 ILE A O 1
ATOM 693 N N . PRO A 1 86 ? 1.153 -0.535 17.854 1.00 90.38 86 PRO A N 1
ATOM 694 C CA . PRO A 1 86 ? 1.793 0.000 19.053 1.00 90.38 86 PRO A CA 1
ATOM 695 C C . PRO A 1 86 ? 2.36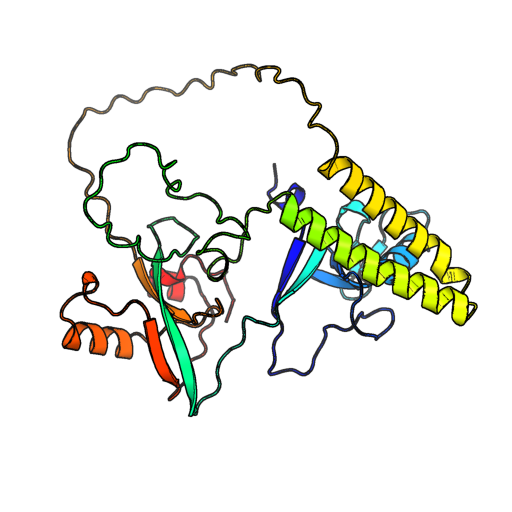9 -1.124 19.921 1.00 90.38 86 PRO A C 1
ATOM 697 O O . PRO A 1 86 ? 1.869 -2.243 19.905 1.00 90.38 86 PRO A O 1
ATOM 700 N N . SER A 1 87 ? 3.374 -0.818 20.740 1.00 92.31 87 SER A N 1
ATOM 701 C CA . SER A 1 87 ? 3.961 -1.784 21.680 1.00 92.31 87 SER A CA 1
ATOM 702 C C . SER A 1 87 ? 3.228 -1.783 23.022 1.00 92.31 87 SER A C 1
ATOM 704 O O . SER A 1 87 ? 2.720 -0.745 23.457 1.00 92.31 87 SER A O 1
ATOM 706 N N . VAL A 1 88 ? 3.242 -2.912 23.738 1.00 95.25 88 VAL A N 1
ATOM 707 C CA . VAL A 1 88 ? 2.796 -2.962 25.142 1.00 95.25 88 VAL A CA 1
ATOM 708 C C . VAL A 1 88 ? 3.591 -1.943 25.970 1.00 95.25 88 VAL A C 1
ATOM 710 O O . VAL A 1 88 ? 4.808 -1.825 25.838 1.00 95.25 88 VAL A O 1
ATOM 713 N N . GLY A 1 89 ? 2.889 -1.168 26.792 1.00 96.19 89 GLY A N 1
ATOM 714 C CA . GLY A 1 89 ? 3.423 -0.067 27.594 1.00 96.19 89 GLY A CA 1
ATOM 715 C C . GLY A 1 89 ? 3.485 1.285 26.878 1.00 96.19 89 GLY A C 1
ATOM 716 O O . GLY A 1 89 ? 3.667 2.305 27.542 1.00 96.19 89 GLY A O 1
ATOM 717 N N . SER A 1 90 ? 3.304 1.331 25.554 1.00 95.50 90 SER A N 1
ATOM 718 C CA . SER A 1 90 ? 3.237 2.587 24.796 1.00 95.50 90 SER A CA 1
ATOM 719 C C . SER A 1 90 ? 1.831 3.200 24.811 1.00 95.50 90 SER A C 1
ATOM 721 O O . SER A 1 90 ? 0.849 2.519 25.100 1.00 95.50 90 SER A O 1
ATOM 723 N N . SER A 1 91 ? 1.727 4.495 24.503 1.00 96.31 91 SER A N 1
ATOM 724 C CA . SER A 1 91 ? 0.440 5.163 24.275 1.00 96.31 91 SER A CA 1
ATOM 725 C C . SER A 1 91 ? -0.072 4.881 22.861 1.00 96.31 91 SER A C 1
ATOM 727 O O . SER A 1 91 ? 0.677 5.035 21.897 1.00 96.31 91 SER A O 1
ATOM 729 N N . ALA A 1 92 ? -1.347 4.521 22.730 1.00 95.75 92 ALA A N 1
ATOM 730 C CA . ALA A 1 92 ? -2.020 4.302 21.455 1.00 95.75 92 ALA A CA 1
ATOM 731 C C . ALA A 1 92 ? -3.319 5.107 21.374 1.00 95.75 92 ALA A C 1
ATOM 733 O O . ALA A 1 92 ? -4.046 5.241 22.363 1.00 95.75 92 ALA A O 1
ATOM 734 N N . THR A 1 93 ? -3.623 5.608 20.178 1.00 96.94 93 THR A N 1
ATOM 735 C CA . THR A 1 93 ? -4.840 6.372 19.899 1.00 96.94 93 THR A CA 1
ATOM 736 C C . THR A 1 93 ? -5.786 5.550 19.032 1.00 96.94 93 THR A C 1
ATOM 738 O O . THR A 1 93 ? -5.422 5.029 17.981 1.00 96.94 93 THR A O 1
ATOM 741 N N . PHE A 1 94 ? -7.034 5.452 19.472 1.00 96.62 94 PHE A N 1
ATOM 742 C CA . PHE A 1 94 ? -8.110 4.768 18.777 1.00 96.62 94 PHE A CA 1
ATOM 743 C C . PHE A 1 94 ? -9.193 5.761 18.365 1.00 96.62 94 PHE A C 1
ATOM 745 O O . PHE A 1 94 ? -9.551 6.672 19.116 1.00 96.62 94 PHE A O 1
ATOM 752 N N . ARG A 1 95 ? -9.766 5.546 17.184 1.00 96.38 95 ARG A N 1
ATOM 753 C CA . ARG A 1 95 ? -10.877 6.315 16.624 1.00 96.38 95 ARG A CA 1
ATOM 754 C C . ARG A 1 95 ? -12.140 5.477 16.621 1.00 96.38 95 ARG A C 1
ATOM 756 O O . ARG A 1 95 ? -12.129 4.316 16.214 1.00 96.38 95 ARG A O 1
ATOM 763 N N . TYR A 1 96 ? -13.232 6.086 17.067 1.00 95.31 96 TYR A N 1
ATOM 764 C CA . TYR A 1 96 ? -14.552 5.484 16.971 1.00 95.31 96 TYR A CA 1
ATOM 765 C C . TYR A 1 96 ? -15.012 5.508 15.513 1.00 95.31 96 TYR A C 1
ATOM 767 O O . TYR A 1 96 ? -15.052 6.575 14.896 1.00 95.31 96 TYR A O 1
ATOM 775 N N . VAL A 1 97 ? -15.339 4.343 14.961 1.00 93.88 97 VAL A N 1
ATOM 776 C CA . VAL A 1 97 ? -15.729 4.160 13.560 1.00 93.88 97 VAL A CA 1
ATOM 777 C C . VAL A 1 97 ? -17.014 3.348 13.456 1.00 93.88 97 VAL A C 1
ATOM 779 O O . VAL A 1 97 ? -17.313 2.495 14.297 1.00 93.88 97 VAL A O 1
ATOM 782 N N . HIS A 1 98 ? -17.764 3.599 12.388 1.00 92.25 98 HIS A N 1
ATOM 783 C CA . HIS A 1 98 ? -18.950 2.846 12.016 1.00 92.25 98 HIS A CA 1
ATOM 784 C C . HIS A 1 98 ? -18.720 2.064 10.731 1.00 92.25 98 HIS A C 1
ATOM 786 O O . HIS A 1 98 ? -17.962 2.461 9.848 1.00 92.25 98 HIS A O 1
ATOM 792 N N . ARG A 1 99 ? -19.448 0.965 10.578 1.00 91.38 99 ARG A N 1
ATOM 793 C CA . ARG A 1 99 ? -19.534 0.223 9.326 1.00 91.38 99 ARG A CA 1
ATOM 794 C C . ARG A 1 99 ? -20.968 -0.221 9.097 1.00 91.38 99 ARG A C 1
ATOM 796 O O . ARG A 1 99 ? -21.537 -0.959 9.903 1.00 91.38 99 ARG A O 1
ATOM 803 N N . GLY A 1 100 ? -21.535 0.200 7.968 1.00 88.88 100 GLY A N 1
ATOM 804 C CA . GLY A 1 100 ? -22.847 -0.270 7.529 1.00 88.88 100 GLY A CA 1
ATOM 805 C C . GLY A 1 100 ? -22.869 -1.789 7.338 1.00 88.88 100 GLY A C 1
ATOM 806 O O . GLY A 1 100 ? -21.834 -2.427 7.105 1.00 88.88 100 GLY A O 1
ATOM 807 N N . ARG A 1 101 ? -24.051 -2.394 7.438 1.00 86.25 101 ARG A N 1
ATOM 808 C CA . ARG A 1 101 ? -24.216 -3.826 7.167 1.00 86.25 101 ARG A CA 1
ATOM 809 C C . ARG A 1 101 ? -24.028 -4.095 5.678 1.00 86.25 101 ARG A C 1
ATOM 811 O O . ARG A 1 101 ? -24.454 -3.305 4.848 1.00 86.25 101 ARG A O 1
ATOM 818 N N . GLY A 1 102 ? -23.292 -5.155 5.349 1.00 84.00 102 GLY A N 1
ATOM 819 C CA . GLY A 1 102 ? -22.874 -5.441 3.971 1.00 84.00 102 GLY A CA 1
ATOM 820 C C . GLY A 1 102 ? -21.813 -4.486 3.398 1.00 84.00 102 GLY A C 1
ATOM 821 O O . GLY A 1 102 ? -21.277 -4.765 2.330 1.00 84.00 102 GLY A O 1
ATOM 822 N N . SER A 1 103 ? -21.456 -3.403 4.103 1.00 87.44 103 SER A N 1
ATOM 823 C CA . SER A 1 103 ? -20.370 -2.510 3.693 1.00 87.44 103 SER A CA 1
ATOM 824 C C . SER A 1 103 ? -19.008 -3.084 4.073 1.00 87.44 103 SER A C 1
ATOM 826 O O . SER A 1 103 ? -18.831 -3.663 5.148 1.00 87.44 103 SER A O 1
ATOM 828 N N . TRP A 1 104 ? -18.032 -2.860 3.198 1.00 87.50 104 TRP A N 1
ATOM 829 C CA . TRP A 1 104 ? -16.628 -3.197 3.420 1.00 87.50 104 TRP A CA 1
ATOM 830 C C . TRP A 1 104 ? -15.845 -2.058 4.075 1.00 87.50 104 TRP A C 1
ATOM 832 O O . TRP A 1 104 ? -14.731 -2.280 4.537 1.00 87.50 104 TRP A O 1
ATOM 842 N N . PHE A 1 105 ? -16.417 -0.853 4.127 1.00 91.50 105 PHE A N 1
ATOM 843 C CA . PHE A 1 105 ? -15.677 0.374 4.407 1.00 91.50 105 PHE A CA 1
ATOM 844 C C . PHE A 1 105 ? -16.072 0.965 5.764 1.00 91.50 105 PHE A C 1
ATOM 846 O O . PHE A 1 105 ? -17.194 1.476 5.910 1.00 91.50 105 PHE A O 1
ATOM 853 N N . PRO A 1 106 ? -15.178 0.898 6.768 1.00 92.44 106 PRO A N 1
ATOM 854 C CA . PRO A 1 106 ? -15.321 1.684 7.981 1.00 92.44 106 PRO A CA 1
ATOM 855 C C . PRO A 1 106 ? -15.280 3.181 7.656 1.00 92.44 106 PRO A C 1
ATOM 857 O O . PRO A 1 106 ? -14.579 3.623 6.745 1.00 92.44 106 PRO A O 1
ATOM 860 N N . HIS A 1 107 ? -16.047 3.966 8.400 1.00 92.19 107 HIS A N 1
ATOM 861 C CA . HIS A 1 107 ? -16.102 5.413 8.264 1.00 92.19 107 HIS A CA 1
ATOM 862 C C . HIS A 1 107 ? -16.217 6.079 9.626 1.00 92.19 107 HIS A C 1
ATOM 864 O O . HIS A 1 107 ? -16.759 5.513 10.578 1.00 92.19 107 HIS A O 1
ATOM 870 N N . LEU A 1 108 ? -15.722 7.307 9.707 1.00 91.75 108 LEU A N 1
ATOM 871 C CA . LEU A 1 108 ? -15.951 8.151 10.866 1.00 91.75 108 LEU A CA 1
ATOM 872 C C . LEU A 1 108 ? -17.452 8.465 10.999 1.00 91.75 108 LEU A C 1
ATOM 874 O O . LEU A 1 108 ? -18.136 8.608 9.980 1.00 91.75 108 LEU A O 1
ATOM 878 N N . PRO A 1 109 ? -17.970 8.600 12.232 1.00 87.06 109 PRO A N 1
ATOM 879 C CA . PRO A 1 109 ? -19.306 9.128 12.465 1.00 87.06 109 PRO A CA 1
ATOM 880 C C . PRO A 1 109 ? -19.465 10.474 11.758 1.00 87.06 109 PRO A C 1
ATOM 882 O O . PRO A 1 109 ? -18.534 11.284 11.748 1.00 87.06 109 PRO A O 1
ATOM 885 N N . ALA A 1 110 ? -20.641 10.716 11.174 1.00 77.25 110 ALA A N 1
ATOM 886 C CA . ALA A 1 110 ? -20.942 12.027 10.619 1.00 77.25 110 ALA A CA 1
ATOM 887 C C . ALA A 1 110 ? -20.751 13.085 11.720 1.00 77.25 110 ALA A C 1
ATOM 889 O O . ALA A 1 110 ? -21.190 12.853 12.854 1.00 77.25 110 ALA A O 1
ATOM 890 N N . PRO A 1 111 ? -20.116 14.233 11.422 1.00 65.25 111 PRO A N 1
ATOM 891 C CA . PRO A 1 111 ? -20.116 15.350 12.351 1.00 65.25 111 PRO A CA 1
ATOM 892 C C . PRO A 1 111 ? -21.569 15.635 12.725 1.00 65.25 111 PRO A C 1
ATOM 894 O O . PRO A 1 111 ? -22.415 15.738 11.834 1.00 65.25 111 PRO A O 1
ATOM 897 N N . GLN A 1 112 ? -21.879 15.723 14.019 1.00 50.62 112 GLN A N 1
ATOM 898 C CA . GLN A 1 112 ? -23.199 16.176 14.446 1.00 50.62 112 GLN A CA 1
ATOM 899 C C . GLN A 1 112 ? -23.389 17.580 13.867 1.00 50.62 112 GLN A C 1
ATOM 901 O O . GLN A 1 112 ? -22.729 18.528 14.288 1.00 50.62 112 GLN A O 1
ATOM 906 N N . ALA A 1 113 ? -24.205 17.698 12.820 1.00 42.62 113 ALA A N 1
ATOM 907 C CA . ALA A 1 113 ? -24.428 18.970 12.167 1.00 42.62 113 ALA A CA 1
ATOM 908 C C . ALA A 1 113 ? -25.086 19.918 13.174 1.00 42.62 113 ALA A C 1
ATOM 910 O O . ALA A 1 113 ? -26.163 19.629 13.699 1.00 42.62 113 ALA A O 1
ATOM 911 N N . AL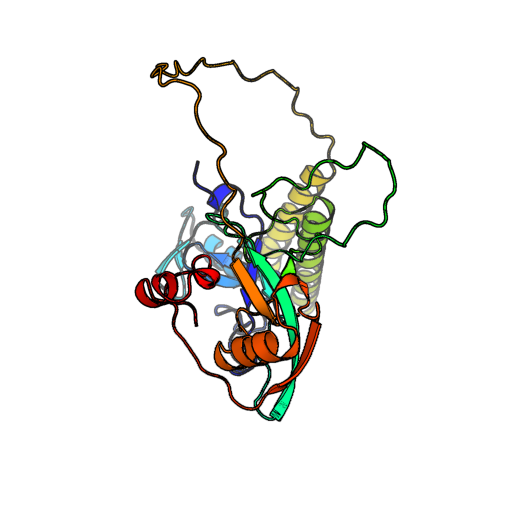A A 1 114 ? -24.461 21.072 13.411 1.00 36.41 114 ALA A N 1
ATOM 912 C CA . ALA A 1 114 ? -25.207 22.236 13.860 1.00 36.41 114 ALA A CA 1
ATOM 913 C C . ALA A 1 114 ? -26.353 22.489 12.856 1.00 36.41 114 ALA A C 1
ATOM 915 O O . ALA A 1 114 ? -26.187 22.219 11.661 1.00 36.41 114 ALA A O 1
ATOM 916 N N . PRO A 1 115 ? -27.519 22.986 13.298 1.00 39.81 115 PRO A N 1
ATOM 917 C CA . PRO A 1 115 ? -28.656 23.178 12.415 1.00 39.81 115 PRO A CA 1
ATOM 918 C C . PRO A 1 115 ? -28.349 24.321 11.445 1.00 39.81 115 PRO A C 1
ATOM 920 O O . PRO A 1 115 ? -28.533 25.490 11.774 1.00 39.81 115 PRO A O 1
ATOM 923 N N . SER A 1 116 ? -27.884 24.015 10.235 1.00 40.03 116 SER A N 1
ATOM 924 C CA . SER A 1 116 ? -27.872 24.997 9.156 1.00 40.03 116 SER A CA 1
ATOM 925 C C . SER A 1 116 ? -28.245 24.380 7.811 1.00 40.03 116 SER A C 1
ATOM 927 O O . SER A 1 116 ? -27.629 23.476 7.255 1.00 40.03 116 SER A O 1
ATOM 929 N N . SER A 1 117 ? -29.348 24.922 7.310 1.00 41.91 117 SER A N 1
ATOM 930 C CA . SER A 1 117 ? -29.882 24.776 5.971 1.00 41.91 117 SER A CA 1
ATOM 931 C C . SER A 1 117 ? -28.855 25.216 4.925 1.00 41.91 117 SER A C 1
ATOM 933 O O . SER A 1 117 ? -28.671 26.410 4.734 1.00 41.91 117 SER A O 1
ATOM 935 N N . THR A 1 118 ? -28.282 24.278 4.173 1.00 35.81 118 THR A N 1
ATOM 936 C CA . THR A 1 118 ? -28.045 24.451 2.730 1.00 35.81 118 THR A CA 1
ATOM 937 C C . THR A 1 118 ? -28.126 23.087 2.043 1.00 35.81 118 THR A C 1
ATOM 939 O O . THR A 1 118 ? -27.294 22.201 2.220 1.00 35.81 118 THR A O 1
ATOM 942 N N . LYS A 1 119 ? -29.186 22.895 1.253 1.00 36.72 119 LYS A N 1
ATOM 943 C CA . LYS A 1 119 ? -29.326 21.761 0.336 1.00 36.72 119 LYS A CA 1
ATOM 944 C C . LYS A 1 119 ? -28.349 21.974 -0.819 1.00 36.72 119 LYS A C 1
ATOM 946 O O . LYS A 1 119 ? -28.739 22.615 -1.781 1.00 36.72 119 LYS A O 1
ATOM 951 N N . ASN A 1 120 ? -27.094 21.541 -0.685 1.00 34.56 120 ASN A N 1
ATOM 952 C CA . ASN A 1 120 ? -26.170 21.323 -1.813 1.00 34.56 120 ASN A CA 1
ATOM 953 C C . ASN A 1 120 ? -24.892 20.554 -1.420 1.00 34.56 120 ASN A C 1
ATOM 955 O O . ASN A 1 120 ? -23.835 20.751 -2.010 1.00 34.56 120 ASN A O 1
ATOM 959 N N . HIS A 1 121 ? -24.975 19.624 -0.464 1.00 34.75 121 HIS A N 1
ATOM 960 C CA . HIS A 1 121 ? -23.949 18.589 -0.348 1.00 34.75 121 HIS A CA 1
ATOM 961 C C . HIS A 1 121 ? -24.373 17.372 -1.164 1.00 34.75 121 HIS A C 1
ATOM 963 O O . HIS A 1 121 ? -25.425 16.784 -0.908 1.00 34.75 121 HIS A O 1
ATOM 969 N N . HIS A 1 122 ? -23.552 17.006 -2.154 1.00 33.25 122 HIS A N 1
ATOM 970 C CA . HIS A 1 122 ? -23.599 15.676 -2.752 1.00 33.25 122 HIS A CA 1
ATOM 971 C C . HIS A 1 122 ? -23.593 14.656 -1.606 1.00 33.25 122 HIS A C 1
ATOM 973 O O . HIS A 1 122 ? -22.669 14.688 -0.788 1.00 33.25 122 HIS A O 1
ATOM 979 N N . PRO A 1 123 ? -24.625 13.805 -1.486 1.00 40.31 123 PRO A N 1
ATOM 980 C CA . PRO A 1 123 ? -24.680 12.833 -0.414 1.00 40.31 123 PRO A CA 1
ATOM 981 C C . PRO A 1 123 ? -23.459 11.930 -0.554 1.00 40.31 123 PRO A C 1
ATOM 983 O O . PRO A 1 123 ? -23.236 11.344 -1.614 1.00 40.31 123 PRO A O 1
ATOM 986 N N . GLN A 1 124 ? -22.660 11.847 0.509 1.00 50.03 124 GLN A N 1
ATOM 987 C CA . GLN A 1 124 ? -21.625 10.836 0.660 1.00 50.03 124 GLN A CA 1
ATOM 988 C C . GLN A 1 124 ? -22.302 9.489 0.410 1.00 50.03 124 GLN A C 1
ATOM 990 O O . GLN A 1 124 ? -23.124 9.048 1.215 1.00 50.03 124 GLN A O 1
ATOM 995 N N . GLN A 1 125 ? -22.078 8.923 -0.780 1.00 45.94 125 GLN A N 1
ATOM 996 C CA . GLN A 1 125 ? -22.826 7.764 -1.243 1.00 45.94 125 GLN A CA 1
ATOM 997 C C . GLN A 1 125 ? -22.668 6.650 -0.212 1.00 45.94 125 GLN A C 1
ATOM 999 O O . GLN A 1 125 ? -21.557 6.176 0.039 1.00 45.94 125 GLN A O 1
ATOM 1004 N N . LYS A 1 126 ? -23.786 6.238 0.394 1.00 51.72 126 LYS A N 1
ATOM 1005 C CA . LYS A 1 126 ? -23.863 5.013 1.189 1.00 51.72 126 LYS A CA 1
ATOM 1006 C C . LYS A 1 126 ? -23.282 3.875 0.335 1.00 51.72 126 LYS A C 1
ATOM 1008 O O . LYS A 1 126 ? -23.898 3.468 -0.642 1.00 51.72 126 LYS A O 1
ATOM 1013 N N . GLY A 1 127 ? -22.089 3.394 0.692 1.00 62.78 127 GLY A N 1
ATOM 1014 C CA . GLY A 1 127 ? -21.468 2.206 0.091 1.00 62.78 127 GLY A CA 1
ATOM 1015 C C . GLY A 1 127 ? -20.433 2.427 -1.023 1.00 62.78 127 GLY A C 1
ATOM 1016 O O . GLY A 1 127 ? -19.982 1.435 -1.590 1.00 62.78 127 GLY A O 1
ATOM 1017 N N . GLY A 1 128 ? -20.030 3.665 -1.333 1.00 82.62 128 GLY A N 1
ATOM 1018 C CA . GLY A 1 128 ? -18.948 3.927 -2.297 1.00 82.62 128 GLY A CA 1
ATOM 1019 C C . GLY A 1 128 ? -17.546 3.584 -1.764 1.00 82.62 128 GLY A C 1
ATOM 1020 O O . GLY A 1 128 ? -17.319 3.601 -0.552 1.00 82.62 128 GLY A O 1
ATOM 1021 N N . ILE A 1 129 ? -16.599 3.291 -2.665 1.00 90.19 129 ILE A N 1
ATOM 1022 C CA . ILE A 1 129 ? -15.174 3.133 -2.321 1.00 90.19 129 ILE A CA 1
ATOM 1023 C C . ILE A 1 129 ? -14.651 4.485 -1.796 1.00 90.19 129 ILE A C 1
ATOM 1025 O O . ILE A 1 129 ? -14.873 5.502 -2.451 1.00 90.19 129 ILE A O 1
ATOM 1029 N N . PRO A 1 130 ? -13.967 4.548 -0.639 1.00 92.25 130 PRO A N 1
ATOM 1030 C CA . PRO A 1 130 ? -13.430 5.806 -0.128 1.00 92.25 130 PRO A CA 1
ATOM 1031 C C . PRO A 1 130 ? -12.352 6.389 -1.047 1.00 92.25 130 PRO A C 1
ATOM 1033 O O . PRO A 1 130 ? -11.448 5.676 -1.474 1.00 92.25 130 PRO A O 1
ATOM 1036 N N . SER A 1 131 ? -12.403 7.696 -1.301 1.00 94.12 131 SER A N 1
ATOM 1037 C CA . SER A 1 131 ? -11.328 8.396 -2.013 1.00 94.12 131 SER A CA 1
ATOM 1038 C C . SER A 1 131 ? -10.025 8.378 -1.210 1.00 94.12 131 SER A C 1
ATOM 1040 O O . SER A 1 131 ? -10.064 8.517 0.013 1.00 94.12 131 SER A O 1
ATOM 1042 N N . VAL A 1 132 ? -8.880 8.298 -1.892 1.00 93.38 132 VAL A N 1
ATOM 1043 C CA . VAL A 1 132 ? -7.523 8.397 -1.311 1.00 93.38 132 VAL A CA 1
ATOM 1044 C C . VAL A 1 132 ? -7.291 9.654 -0.462 1.00 93.38 132 VAL A C 1
ATOM 1046 O O . VAL A 1 132 ? -6.502 9.613 0.475 1.00 93.38 132 VAL A O 1
ATOM 1049 N N . HIS A 1 133 ? -7.988 10.758 -0.746 1.00 91.88 133 HIS A N 1
ATOM 1050 C CA . HIS A 1 133 ? -7.895 12.006 0.028 1.00 91.88 133 HIS A CA 1
ATOM 1051 C C . HIS A 1 133 ? -9.062 12.195 1.011 1.00 91.88 133 HIS A C 1
ATOM 1053 O O . HIS A 1 133 ? -9.172 13.230 1.666 1.00 91.88 133 HIS A O 1
ATOM 1059 N N . GLY A 1 134 ? -9.971 11.222 1.101 1.00 90.69 134 GLY A N 1
ATOM 1060 C CA . GLY A 1 134 ? -11.119 11.286 1.995 1.00 90.69 134 GLY A CA 1
ATOM 1061 C C . GLY A 1 134 ? -10.741 11.016 3.452 1.00 90.69 134 GLY A C 1
ATOM 1062 O O . GLY A 1 134 ? -9.840 10.236 3.744 1.00 90.69 134 GLY A O 1
ATOM 1063 N N . ALA A 1 135 ? -11.515 11.569 4.390 1.00 90.38 135 ALA A N 1
ATOM 1064 C CA . ALA A 1 135 ? -11.315 11.359 5.831 1.00 90.38 135 ALA A CA 1
ATOM 1065 C C . ALA A 1 135 ? -11.400 9.881 6.278 1.00 90.38 135 ALA A C 1
ATOM 1067 O O . ALA A 1 135 ? -10.907 9.523 7.343 1.00 90.38 135 ALA A O 1
ATOM 1068 N N . ASN A 1 136 ? -12.016 9.019 5.461 1.00 91.81 136 ASN A N 1
ATOM 1069 C CA . ASN A 1 136 ? -12.146 7.585 5.728 1.00 91.81 136 ASN A CA 1
ATOM 1070 C C . ASN A 1 136 ? -11.056 6.737 5.049 1.00 91.81 136 ASN A C 1
ATOM 1072 O O . ASN A 1 136 ? -11.049 5.521 5.230 1.00 91.81 136 ASN A O 1
ATOM 1076 N N . ALA A 1 137 ? -10.156 7.342 4.262 1.00 91.88 137 ALA A N 1
ATOM 1077 C CA . ALA A 1 137 ? -9.146 6.617 3.488 1.00 91.88 137 ALA A CA 1
ATOM 1078 C C . ALA A 1 137 ? -8.261 5.737 4.380 1.00 91.88 137 ALA A C 1
ATOM 1080 O O . ALA A 1 137 ? -7.996 4.578 4.065 1.00 91.88 137 ALA A O 1
ATOM 1081 N N . VAL A 1 138 ? -7.876 6.272 5.540 1.00 91.50 138 VAL A N 1
ATOM 1082 C CA . VAL A 1 138 ? -6.995 5.607 6.506 1.00 91.50 138 VAL A CA 1
ATOM 1083 C C . VAL A 1 138 ? -7.567 4.270 7.003 1.00 91.50 138 VAL A C 1
ATOM 1085 O O . VAL A 1 138 ? -6.827 3.308 7.178 1.00 91.50 138 VAL A O 1
ATOM 1088 N N . PHE A 1 139 ? -8.892 4.141 7.120 1.00 91.12 139 PHE A N 1
ATOM 1089 C CA . PHE A 1 139 ? -9.543 2.914 7.601 1.00 91.12 139 PHE A CA 1
ATOM 1090 C C . PHE A 1 139 ? -9.871 1.910 6.490 1.00 91.12 139 PHE A C 1
ATOM 1092 O O . PHE A 1 139 ? -10.327 0.803 6.775 1.00 91.12 139 PHE A O 1
ATOM 1099 N N . SER A 1 140 ? -9.648 2.269 5.224 1.00 90.00 140 SER A N 1
ATOM 1100 C CA . SER A 1 140 ? -9.897 1.390 4.084 1.00 90.00 140 SER A CA 1
ATOM 1101 C C . SER A 1 140 ? -8.606 0.781 3.545 1.00 90.00 140 SER A C 1
ATOM 1103 O O . SER A 1 140 ? -7.524 1.366 3.631 1.00 90.00 140 SER A O 1
ATOM 1105 N N . ARG A 1 141 ? -8.737 -0.414 2.962 1.00 85.44 141 ARG A N 1
ATOM 1106 C CA . ARG A 1 141 ? -7.685 -1.090 2.182 1.00 85.44 141 ARG A CA 1
ATOM 1107 C C . ARG A 1 141 ? -7.906 -0.992 0.670 1.00 85.44 141 ARG A C 1
ATOM 1109 O O . ARG A 1 141 ? -7.029 -1.362 -0.098 1.00 85.44 141 ARG A O 1
ATOM 1116 N N . ILE A 1 142 ? -9.075 -0.513 0.243 1.00 91.38 142 ILE A N 1
ATOM 1117 C CA . ILE A 1 142 ? -9.411 -0.272 -1.164 1.00 91.38 142 ILE A CA 1
ATOM 1118 C C . ILE A 1 142 ? -9.805 1.194 -1.278 1.00 91.38 142 ILE A C 1
ATOM 1120 O O . ILE A 1 142 ? -10.684 1.655 -0.545 1.00 91.38 142 ILE A O 1
ATOM 1124 N N . LEU A 1 143 ? -9.137 1.917 -2.169 1.00 93.69 143 LEU A N 1
ATOM 1125 C CA . LEU A 1 143 ? -9.292 3.357 -2.309 1.00 93.69 143 LEU A CA 1
ATOM 1126 C C . LEU A 1 143 ? -9.557 3.731 -3.760 1.00 93.69 143 LEU A C 1
ATOM 1128 O O . LEU A 1 143 ? -9.030 3.114 -4.685 1.00 93.69 143 LEU A O 1
ATOM 1132 N N . GLU A 1 144 ? -10.366 4.764 -3.941 1.00 94.69 144 GLU A N 1
ATOM 1133 C CA . GLU A 1 144 ? -10.574 5.406 -5.228 1.00 94.69 144 GLU A CA 1
ATOM 1134 C C . GLU A 1 144 ? -9.520 6.502 -5.412 1.00 94.69 144 GLU A C 1
ATOM 1136 O O . GLU A 1 144 ? -9.429 7.446 -4.622 1.00 94.69 144 GLU A O 1
ATOM 1141 N N . SER A 1 145 ? -8.697 6.363 -6.450 1.00 93.88 145 SER A N 1
ATOM 1142 C CA . SER A 1 145 ? -7.660 7.337 -6.786 1.00 93.88 145 SER A CA 1
ATOM 1143 C C . SER A 1 145 ? -8.253 8.630 -7.339 1.00 93.88 145 SER A C 1
ATOM 1145 O O . SER A 1 145 ? -9.240 8.604 -8.072 1.00 93.88 145 SER A O 1
ATOM 1147 N N . THR A 1 146 ? -7.581 9.750 -7.096 1.00 93.50 146 THR A N 1
ATOM 1148 C CA . THR A 1 146 ? -7.826 11.017 -7.799 1.00 93.50 146 THR A CA 1
ATOM 1149 C C . THR A 1 146 ? -6.763 11.248 -8.880 1.00 93.50 146 THR A C 1
ATOM 1151 O O . THR A 1 146 ? -5.671 10.678 -8.793 1.00 93.50 146 THR A O 1
ATOM 1154 N N . PRO A 1 147 ? -7.015 12.114 -9.881 1.00 94.44 147 PRO A N 1
ATOM 1155 C CA . PRO A 1 147 ? -5.988 12.496 -10.851 1.00 94.44 147 PRO A CA 1
ATOM 1156 C C . PRO A 1 147 ? -4.711 13.040 -10.191 1.00 94.44 147 PRO A C 1
ATOM 1158 O O . PRO A 1 147 ? -3.617 12.645 -10.580 1.00 94.44 147 PRO A O 1
ATOM 1161 N N . SER A 1 148 ? -4.850 13.862 -9.142 1.00 94.94 148 SER A N 1
ATOM 1162 C CA . SER A 1 148 ? -3.720 14.415 -8.381 1.00 94.94 148 SER A CA 1
ATOM 1163 C C . SER A 1 148 ? -2.882 13.335 -7.695 1.00 94.94 148 SER A C 1
ATOM 1165 O O . SER A 1 148 ? -1.659 13.412 -7.688 1.00 94.94 148 SER A O 1
ATOM 1167 N N . TYR A 1 149 ? -3.529 12.304 -7.148 1.00 95.56 149 TYR A N 1
ATOM 1168 C CA . TYR A 1 149 ? -2.842 11.180 -6.518 1.00 95.56 149 TYR A CA 1
ATOM 1169 C C . TYR A 1 149 ? -2.060 10.344 -7.534 1.00 95.56 149 TYR A C 1
ATOM 1171 O O . TYR A 1 149 ? -0.908 9.979 -7.294 1.00 95.56 149 TYR A O 1
ATOM 1179 N N . LEU A 1 150 ? -2.669 10.059 -8.690 1.00 95.94 150 LEU A N 1
ATOM 1180 C CA . LEU A 1 150 ? -1.996 9.320 -9.757 1.00 95.94 150 LEU A CA 1
ATOM 1181 C C . LEU A 1 150 ? -0.805 10.105 -10.314 1.00 95.94 150 LEU A C 1
ATOM 1183 O O . LEU A 1 150 ? 0.235 9.513 -10.590 1.00 95.94 150 LEU A O 1
ATOM 1187 N N . GLU A 1 151 ? -0.936 11.425 -10.432 1.00 96.62 151 GLU A N 1
ATOM 1188 C CA . GLU A 1 151 ? 0.162 12.310 -10.809 1.00 96.62 151 GLU A CA 1
ATOM 1189 C C . GLU A 1 151 ? 1.307 12.258 -9.791 1.00 96.62 151 GLU A C 1
ATOM 1191 O O . GLU A 1 151 ? 2.438 11.998 -10.198 1.00 96.62 151 GLU A O 1
ATOM 1196 N N . SER A 1 152 ? 1.030 12.394 -8.487 1.00 96.62 152 SER A N 1
ATOM 1197 C CA . SER A 1 152 ? 2.075 12.297 -7.454 1.00 96.62 152 SER A CA 1
ATOM 1198 C C . SER A 1 152 ? 2.761 10.929 -7.430 1.00 96.62 152 SER A C 1
ATOM 1200 O O . SER A 1 152 ? 3.971 10.840 -7.243 1.00 96.62 152 SER A O 1
ATOM 1202 N N . MET A 1 153 ? 2.003 9.854 -7.671 1.00 96.56 153 MET A N 1
ATOM 1203 C CA . MET A 1 153 ? 2.556 8.505 -7.774 1.00 96.56 153 MET A CA 1
ATOM 1204 C C . MET A 1 153 ? 3.517 8.393 -8.964 1.00 96.56 153 MET A C 1
ATOM 1206 O O . MET A 1 153 ? 4.611 7.864 -8.811 1.00 96.56 153 MET A O 1
ATOM 1210 N N . ILE A 1 154 ? 3.124 8.884 -10.144 1.00 97.56 154 ILE A N 1
ATOM 1211 C CA . ILE A 1 154 ? 3.980 8.840 -11.339 1.00 97.56 154 ILE A CA 1
ATOM 1212 C C . ILE A 1 154 ? 5.219 9.717 -11.152 1.00 97.56 154 ILE A C 1
ATOM 1214 O O . ILE A 1 154 ? 6.301 9.303 -11.544 1.00 97.56 154 ILE A O 1
ATOM 1218 N N . GLN A 1 155 ? 5.081 10.894 -10.538 1.00 97.69 155 GLN A N 1
ATOM 1219 C CA . GLN A 1 155 ? 6.210 11.782 -10.243 1.00 97.69 155 GLN A CA 1
ATOM 1220 C C . GLN A 1 155 ? 7.244 11.103 -9.343 1.00 97.69 155 GLN A C 1
ATOM 1222 O O . GLN A 1 155 ? 8.416 11.083 -9.698 1.00 97.69 155 GLN A O 1
ATOM 1227 N N . SER A 1 156 ? 6.806 10.464 -8.255 1.00 97.06 156 SER A N 1
ATOM 1228 C CA . SER A 1 156 ? 7.703 9.706 -7.376 1.00 97.06 156 SER A CA 1
ATOM 1229 C C . SER A 1 156 ? 8.415 8.561 -8.111 1.00 97.06 156 SER A C 1
ATOM 1231 O O . SER A 1 156 ? 9.602 8.339 -7.891 1.00 97.06 156 SER A O 1
ATOM 1233 N N . GLU A 1 157 ? 7.732 7.855 -9.021 1.00 98.00 157 GLU A N 1
ATOM 1234 C CA . GLU A 1 157 ? 8.373 6.822 -9.849 1.00 98.00 157 GLU A CA 1
ATOM 1235 C C . GLU A 1 157 ? 9.412 7.406 -10.810 1.00 98.00 157 GLU A C 1
ATOM 1237 O O . GLU A 1 157 ? 10.470 6.810 -10.997 1.00 98.00 157 GLU A O 1
ATOM 1242 N N . THR A 1 158 ? 9.116 8.552 -11.424 1.00 98.38 158 THR A N 1
ATOM 1243 C CA . THR A 1 158 ? 10.046 9.260 -12.311 1.00 98.38 158 THR A CA 1
ATOM 1244 C C . THR A 1 158 ? 11.293 9.711 -11.554 1.00 98.38 158 THR A C 1
ATOM 1246 O O . THR A 1 158 ? 12.391 9.456 -12.028 1.00 98.38 158 THR A O 1
ATOM 1249 N N . GLU A 1 159 ? 11.146 10.286 -10.358 1.00 98.44 159 GLU A N 1
ATOM 1250 C CA . GLU A 1 159 ? 12.275 10.705 -9.511 1.00 98.44 159 GLU A CA 1
ATOM 1251 C C . GLU A 1 159 ? 13.204 9.529 -9.170 1.00 98.44 159 GLU A C 1
ATOM 1253 O O . GLU A 1 159 ? 14.425 9.625 -9.319 1.00 98.44 159 GLU A O 1
ATOM 1258 N N . ASP A 1 160 ? 12.629 8.386 -8.782 1.00 97.75 160 ASP A N 1
ATOM 1259 C CA . ASP A 1 160 ? 13.389 7.162 -8.517 1.00 97.75 160 ASP A CA 1
ATOM 1260 C C . ASP A 1 160 ? 14.159 6.683 -9.759 1.00 97.75 160 ASP A C 1
ATOM 1262 O O . ASP A 1 160 ? 15.317 6.265 -9.644 1.00 97.75 160 ASP A O 1
ATOM 1266 N N . LEU A 1 161 ? 13.529 6.729 -10.937 1.00 98.38 161 LEU A N 1
ATOM 1267 C CA . LEU A 1 161 ? 14.114 6.309 -12.213 1.00 98.38 161 LEU A CA 1
ATOM 1268 C C . LEU A 1 161 ? 15.190 7.278 -12.723 1.00 98.38 161 LEU A C 1
ATOM 1270 O O . LEU A 1 161 ? 16.213 6.821 -13.228 1.00 98.38 161 LEU A O 1
ATOM 1274 N N . ASP A 1 162 ? 15.002 8.586 -12.570 1.00 98.31 162 ASP A N 1
ATOM 1275 C CA . ASP A 1 162 ? 15.994 9.599 -12.947 1.00 98.31 162 ASP A CA 1
ATOM 1276 C C . ASP A 1 162 ? 17.263 9.453 -12.109 1.00 98.31 162 ASP A C 1
ATOM 1278 O O . ASP A 1 162 ? 18.377 9.472 -12.640 1.00 98.31 162 ASP A O 1
ATOM 1282 N N . ALA A 1 163 ? 17.112 9.213 -10.805 1.00 98.06 163 ALA A N 1
ATOM 1283 C CA . ALA A 1 163 ? 18.250 8.914 -9.950 1.00 98.06 163 ALA A CA 1
ATOM 1284 C C . ALA A 1 163 ? 18.947 7.598 -10.370 1.00 98.06 163 ALA A C 1
ATOM 1286 O O . ALA A 1 163 ? 20.174 7.542 -10.362 1.00 98.06 163 ALA A O 1
ATOM 1287 N N . LEU A 1 164 ? 18.209 6.565 -10.815 1.00 96.94 164 LEU A N 1
ATOM 1288 C CA . LEU A 1 164 ? 18.807 5.314 -11.320 1.00 96.94 164 LEU A CA 1
ATOM 1289 C C . LEU A 1 164 ? 19.605 5.576 -12.600 1.00 96.94 164 LEU A C 1
ATOM 1291 O O . LEU A 1 164 ? 20.690 5.029 -12.778 1.00 96.94 164 LEU A O 1
ATOM 1295 N N . ALA A 1 165 ? 19.071 6.412 -13.493 1.00 97.31 165 ALA A N 1
ATOM 1296 C CA . ALA A 1 165 ? 19.742 6.786 -14.731 1.00 97.31 165 ALA A CA 1
ATOM 1297 C C . ALA A 1 165 ? 21.041 7.556 -14.454 1.00 97.31 165 ALA A C 1
ATOM 1299 O O . ALA A 1 165 ? 22.063 7.271 -15.079 1.00 97.31 165 ALA A O 1
ATOM 1300 N N . ALA A 1 166 ? 21.019 8.497 -13.506 1.00 97.38 166 ALA A N 1
ATOM 1301 C CA . ALA A 1 166 ? 22.198 9.258 -13.103 1.00 97.38 166 ALA A CA 1
ATOM 1302 C C . ALA A 1 166 ? 23.283 8.358 -12.485 1.00 97.38 166 ALA A C 1
ATOM 1304 O O . ALA A 1 166 ? 24.461 8.487 -12.819 1.00 97.38 166 ALA A O 1
ATOM 1305 N N . GLU A 1 167 ? 22.892 7.412 -11.628 1.00 96.38 167 GLU A N 1
ATOM 1306 C CA . GLU A 1 167 ? 23.807 6.429 -11.039 1.00 96.38 167 GLU A CA 1
ATOM 1307 C C . GLU A 1 167 ? 24.439 5.527 -12.106 1.00 96.38 167 GLU A C 1
ATOM 1309 O O . GLU A 1 167 ? 25.660 5.375 -12.117 1.00 96.38 167 GLU A O 1
ATOM 1314 N N . ALA A 1 168 ? 23.640 4.991 -13.036 1.00 95.25 168 ALA A N 1
ATOM 1315 C CA . ALA A 1 168 ? 24.127 4.148 -14.131 1.00 95.25 168 ALA A CA 1
ATOM 1316 C C . ALA A 1 168 ? 25.103 4.898 -15.057 1.00 95.25 168 ALA A C 1
ATOM 1318 O O . ALA A 1 168 ? 26.138 4.355 -15.439 1.00 95.25 168 ALA A O 1
ATOM 1319 N N . GLN A 1 169 ? 24.830 6.172 -15.362 1.00 95.50 169 GLN A N 1
ATOM 1320 C CA . GLN A 1 169 ? 25.752 7.026 -16.125 1.00 95.50 169 GLN A CA 1
ATOM 1321 C C . GLN A 1 169 ? 27.065 7.267 -15.376 1.00 95.50 169 GLN A C 1
ATOM 1323 O O . GLN A 1 169 ? 28.136 7.233 -15.977 1.00 95.50 169 GLN A O 1
ATOM 1328 N N . SER A 1 170 ? 26.997 7.505 -14.064 1.00 96.44 170 SER A N 1
ATOM 1329 C CA . SER A 1 170 ? 28.190 7.758 -13.254 1.00 96.44 170 SER A CA 1
ATOM 1330 C C . SER A 1 170 ? 29.050 6.509 -13.057 1.00 96.44 170 SER A C 1
ATOM 1332 O O . SER A 1 170 ? 30.264 6.642 -12.899 1.00 96.44 170 SER A O 1
ATOM 1334 N N . SER A 1 171 ? 28.447 5.320 -13.012 1.00 95.00 171 SER A N 1
ATOM 1335 C CA . SER A 1 171 ? 29.158 4.047 -12.839 1.00 95.00 171 SER A CA 1
ATOM 1336 C C . SER A 1 171 ? 29.647 3.441 -14.158 1.00 95.00 171 SER A C 1
ATOM 1338 O O . SER A 1 171 ? 30.487 2.542 -14.130 1.00 95.00 171 SER A O 1
ATOM 1340 N N . GLY A 1 172 ? 29.150 3.933 -15.298 1.00 93.38 172 GLY A N 1
ATOM 1341 C CA . GLY A 1 172 ? 29.402 3.350 -16.616 1.00 93.38 172 GLY A CA 1
ATOM 1342 C C . GLY A 1 172 ? 28.607 2.065 -16.878 1.00 93.38 172 GLY A C 1
ATOM 1343 O O . GLY A 1 172 ? 29.023 1.251 -17.702 1.00 93.38 172 GLY A O 1
ATOM 1344 N N . ASP A 1 173 ? 27.491 1.847 -16.174 1.00 91.38 173 ASP A N 1
ATOM 1345 C CA . ASP A 1 173 ? 26.576 0.727 -16.427 1.00 91.38 173 ASP A CA 1
ATOM 1346 C C . ASP A 1 173 ? 25.641 1.034 -17.608 1.00 91.38 173 ASP A C 1
ATOM 1348 O O . ASP A 1 173 ? 24.435 1.271 -17.469 1.00 91.38 173 ASP A O 1
ATOM 1352 N N . ASP A 1 174 ? 26.216 1.011 -18.810 1.00 89.50 174 ASP A N 1
ATOM 1353 C CA . ASP A 1 174 ? 25.494 1.272 -20.058 1.00 89.50 174 ASP A CA 1
ATOM 1354 C C . ASP A 1 174 ? 24.383 0.240 -20.332 1.00 89.50 174 ASP A C 1
ATOM 1356 O O . ASP A 1 174 ? 23.458 0.501 -21.107 1.00 89.50 174 ASP A O 1
ATOM 1360 N N . HIS A 1 175 ? 24.431 -0.933 -19.690 1.00 88.94 175 HIS A N 1
ATOM 1361 C CA . HIS A 1 175 ? 23.436 -1.990 -19.867 1.00 88.94 175 HIS A CA 1
ATOM 1362 C C . HIS A 1 175 ? 22.109 -1.686 -19.165 1.00 88.94 175 HIS A C 1
ATOM 1364 O O . HIS A 1 175 ? 21.057 -2.119 -19.644 1.00 88.94 175 HIS A O 1
ATOM 1370 N N . ALA A 1 176 ? 22.127 -0.944 -18.056 1.00 89.56 176 ALA A N 1
ATOM 1371 C CA . ALA A 1 176 ? 20.916 -0.587 -17.320 1.00 89.56 176 ALA A CA 1
ATOM 1372 C C . ALA A 1 176 ? 20.125 0.559 -17.979 1.00 89.56 176 ALA A C 1
ATOM 1374 O O . ALA A 1 176 ? 18.899 0.618 -17.859 1.00 89.56 176 ALA A O 1
ATOM 1375 N N . LEU A 1 177 ? 20.795 1.458 -18.704 1.00 94.44 177 LEU A N 1
ATOM 1376 C CA . LEU A 1 177 ? 20.181 2.682 -19.233 1.00 94.44 177 LEU A CA 1
ATOM 1377 C C . LEU A 1 177 ? 18.969 2.460 -20.156 1.00 94.44 177 LEU A C 1
ATOM 1379 O O . LEU A 1 177 ? 17.962 3.143 -19.949 1.00 94.44 177 LEU A O 1
ATOM 1383 N N . PRO A 1 178 ? 18.977 1.516 -21.121 1.00 95.75 178 PRO A N 1
ATOM 1384 C CA . PRO A 1 178 ? 17.853 1.350 -22.043 1.00 95.75 178 PRO A CA 1
ATOM 1385 C C . PRO A 1 178 ? 16.534 1.003 -21.343 1.00 95.75 178 PRO A C 1
ATOM 1387 O O . PRO A 1 178 ? 15.485 1.539 -21.701 1.00 95.75 178 PRO A O 1
ATOM 1390 N N . VAL A 1 179 ? 16.569 0.144 -20.317 1.00 95.06 179 VAL A N 1
ATOM 1391 C CA . VAL A 1 179 ? 15.353 -0.247 -19.582 1.00 95.06 179 VAL A CA 1
ATOM 1392 C C . VAL A 1 179 ? 14.859 0.858 -18.647 1.00 95.06 179 VAL A C 1
ATOM 1394 O O . VAL A 1 179 ? 13.653 0.983 -18.430 1.00 95.06 179 VAL A O 1
ATOM 1397 N N . ILE A 1 180 ? 15.768 1.680 -18.111 1.00 97.44 180 ILE A N 1
ATOM 1398 C CA . ILE A 1 180 ? 15.410 2.837 -17.282 1.00 97.44 180 ILE A CA 1
ATOM 1399 C C . ILE A 1 180 ? 14.733 3.895 -18.161 1.00 97.44 180 ILE A C 1
ATOM 1401 O O . ILE A 1 180 ? 13.656 4.378 -17.819 1.00 97.44 180 ILE A O 1
ATOM 1405 N N . GLN A 1 181 ? 15.296 4.186 -19.337 1.00 97.25 181 GLN A N 1
ATOM 1406 C CA . GLN A 1 181 ? 14.705 5.102 -20.319 1.00 97.25 181 GLN A CA 1
ATOM 1407 C C . GLN A 1 181 ? 13.342 4.613 -20.823 1.00 97.25 181 GLN A C 1
ATOM 1409 O O . GLN A 1 181 ? 12.410 5.404 -20.965 1.00 97.25 181 GLN A O 1
ATOM 1414 N N . GLU A 1 182 ? 13.187 3.307 -21.047 1.00 96.69 182 GLU A N 1
ATOM 1415 C CA . GLU A 1 182 ? 11.897 2.706 -21.389 1.00 96.69 182 GLU A CA 1
ATOM 1416 C C . GLU A 1 182 ? 10.843 2.933 -20.289 1.00 96.69 182 GLU A C 1
ATOM 1418 O O . GLU A 1 182 ? 9.682 3.236 -20.590 1.00 96.69 182 GLU A O 1
ATOM 1423 N N . ALA A 1 183 ? 11.229 2.801 -19.016 1.00 97.62 183 ALA A N 1
ATOM 1424 C CA . ALA A 1 183 ? 10.347 3.061 -17.881 1.00 97.62 183 ALA A CA 1
ATOM 1425 C C . ALA A 1 183 ? 9.978 4.551 -17.765 1.00 97.62 183 ALA A C 1
ATOM 1427 O O . ALA A 1 183 ? 8.799 4.869 -17.589 1.00 97.62 183 ALA A O 1
ATOM 1428 N N . LEU A 1 184 ? 10.944 5.458 -17.949 1.00 98.50 184 LEU A N 1
ATOM 1429 C CA . LEU A 1 184 ? 10.718 6.909 -17.969 1.00 98.50 184 LEU A CA 1
ATOM 1430 C C . LEU A 1 184 ? 9.733 7.312 -19.074 1.00 98.50 184 LEU A C 1
ATOM 1432 O O . LEU A 1 184 ? 8.722 7.957 -18.797 1.00 98.50 184 LEU A O 1
ATOM 1436 N N . ALA A 1 185 ? 9.937 6.829 -20.303 1.00 98.12 185 ALA A N 1
ATOM 1437 C CA . ALA A 1 185 ? 9.024 7.083 -21.419 1.00 98.12 1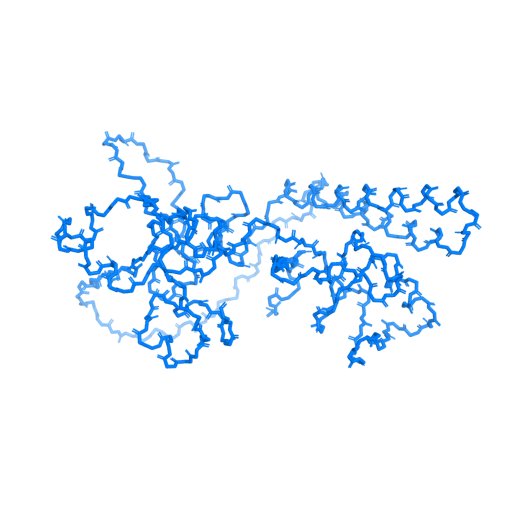85 ALA A CA 1
ATOM 1438 C C . ALA A 1 185 ? 7.598 6.562 -21.141 1.00 98.12 185 ALA A C 1
ATOM 1440 O O . ALA A 1 185 ? 6.596 7.156 -21.556 1.00 98.12 185 ALA A O 1
ATOM 1441 N N . TYR A 1 186 ? 7.473 5.449 -20.411 1.00 96.56 186 TYR A N 1
ATOM 1442 C CA . TYR A 1 186 ? 6.174 4.946 -19.970 1.00 96.56 186 TYR A CA 1
ATOM 1443 C C . TYR A 1 186 ? 5.515 5.871 -18.930 1.00 96.56 186 TYR A C 1
ATOM 1445 O O . TYR A 1 186 ? 4.307 6.120 -19.030 1.00 96.56 186 TYR A O 1
ATOM 1453 N N . CYS A 1 187 ? 6.271 6.407 -17.966 1.00 97.50 187 CYS A N 1
ATOM 1454 C CA . CYS A 1 187 ? 5.783 7.412 -17.013 1.00 97.50 187 CYS A CA 1
ATOM 1455 C C . CYS A 1 187 ? 5.297 8.681 -17.717 1.00 97.50 187 CYS A C 1
ATOM 1457 O O . CYS A 1 187 ? 4.173 9.120 -17.467 1.00 97.50 187 CYS A O 1
ATOM 1459 N N . GLU A 1 188 ? 6.083 9.222 -18.648 1.00 97.38 188 GLU A N 1
ATOM 1460 C CA . GLU A 1 188 ? 5.715 10.401 -19.441 1.00 97.38 188 GLU A CA 1
ATOM 1461 C C . GLU A 1 188 ? 4.402 10.186 -20.192 1.00 97.38 188 GLU A C 1
ATOM 1463 O O . GLU A 1 188 ? 3.490 11.015 -20.128 1.00 97.38 188 GLU A O 1
ATOM 1468 N N . LYS A 1 189 ? 4.251 9.029 -20.847 1.00 96.62 189 LYS A N 1
ATOM 1469 C CA . LYS A 1 189 ? 3.015 8.673 -21.551 1.00 96.62 189 LYS A CA 1
ATOM 1470 C C . LYS A 1 189 ? 1.816 8.583 -20.605 1.00 96.62 189 LYS A C 1
ATOM 1472 O O . LYS A 1 189 ? 0.722 9.024 -20.968 1.00 96.62 189 LYS A O 1
ATOM 1477 N N . ARG A 1 190 ? 1.987 8.016 -19.404 1.00 95.06 190 ARG A N 1
ATOM 1478 C CA . ARG A 1 190 ? 0.922 7.967 -18.382 1.00 95.06 190 ARG A CA 1
ATOM 1479 C C . ARG A 1 190 ? 0.542 9.363 -17.908 1.00 95.06 190 ARG A C 1
ATOM 1481 O O . ARG A 1 190 ? -0.647 9.667 -17.847 1.00 95.06 190 ARG A O 1
ATOM 1488 N N . LEU A 1 191 ? 1.524 10.214 -17.637 1.00 95.56 191 LEU A N 1
ATOM 1489 C CA . LEU A 1 191 ? 1.301 11.586 -17.194 1.00 95.56 191 LEU A CA 1
ATOM 1490 C C . LEU A 1 191 ? 0.600 12.421 -18.274 1.00 95.56 191 LEU A C 1
ATOM 1492 O O . LEU A 1 191 ? -0.363 13.127 -17.981 1.00 95.56 191 LEU A O 1
ATOM 1496 N N . ALA A 1 192 ? 1.012 12.283 -19.536 1.00 95.31 192 ALA A N 1
ATOM 1497 C CA . ALA A 1 192 ? 0.351 12.921 -20.672 1.00 95.31 192 ALA A CA 1
ATOM 1498 C C . ALA A 1 192 ? -1.108 12.464 -20.817 1.00 95.31 192 ALA A C 1
ATOM 1500 O O . ALA A 1 192 ? -1.985 13.287 -21.068 1.00 95.31 192 ALA A O 1
ATOM 1501 N N . LYS A 1 193 ? -1.394 11.171 -20.604 1.00 93.25 193 LYS A N 1
ATOM 1502 C CA . LYS A 1 193 ? -2.766 10.643 -20.612 1.00 93.25 193 LYS A CA 1
ATOM 1503 C C . LYS A 1 193 ? -3.619 11.209 -19.470 1.00 93.25 193 LYS A C 1
ATOM 1505 O O . LYS A 1 193 ? -4.803 11.438 -19.681 1.00 93.25 193 LYS A O 1
ATOM 1510 N N . LEU A 1 194 ? -3.041 11.425 -18.286 1.00 91.62 194 LEU A N 1
ATOM 1511 C CA . LEU A 1 194 ? -3.750 12.017 -17.143 1.00 91.62 194 LEU A CA 1
ATOM 1512 C C . LEU A 1 194 ? -4.032 13.512 -17.328 1.00 91.62 194 LEU A C 1
ATOM 1514 O O . LEU A 1 194 ? -5.095 13.979 -16.930 1.00 91.62 194 LEU A O 1
ATOM 1518 N N . ARG A 1 195 ? -3.084 14.256 -17.912 1.00 89.88 195 ARG A N 1
ATOM 1519 C CA . ARG A 1 195 ? -3.186 15.711 -18.133 1.00 89.88 195 ARG A CA 1
ATOM 1520 C C . ARG A 1 195 ? -3.927 16.087 -19.416 1.00 89.88 195 ARG A C 1
ATOM 1522 O O . ARG A 1 195 ? -4.377 17.223 -19.549 1.00 89.88 195 ARG A O 1
ATOM 1529 N N . GLY A 1 196 ? -4.007 15.172 -20.379 1.00 81.44 196 GLY A N 1
ATOM 1530 C CA . GLY A 1 196 ? -4.709 15.396 -21.635 1.00 81.44 196 GLY A CA 1
ATOM 1531 C C . GLY A 1 196 ? -6.202 15.655 -21.405 1.00 81.44 196 GLY A C 1
ATOM 1532 O O . GLY A 1 196 ? -6.780 15.117 -20.458 1.00 81.44 196 GLY A O 1
ATOM 1533 N N . PRO A 1 197 ? -6.857 16.459 -22.263 1.00 61.31 197 PRO A N 1
ATOM 1534 C CA . PRO A 1 197 ? -8.306 16.578 -22.221 1.00 61.31 197 PRO A CA 1
ATOM 1535 C C . PRO A 1 197 ? -8.906 15.182 -22.383 1.00 61.31 197 PRO A C 1
ATOM 1537 O O . PRO A 1 197 ? -8.471 14.424 -23.250 1.00 61.31 197 PRO A O 1
ATOM 1540 N N . SER A 1 198 ? -9.887 14.842 -21.545 1.00 52.16 198 SER A N 1
ATOM 1541 C CA . SER A 1 198 ? -10.664 13.608 -21.659 1.00 52.16 198 SER A CA 1
ATOM 1542 C C . SER A 1 198 ? -11.419 13.604 -22.992 1.00 52.16 198 SER A C 1
ATOM 1544 O O . SER A 1 198 ? -12.594 13.947 -23.057 1.00 52.16 198 SER A O 1
ATOM 1546 N N . THR A 1 199 ? -10.747 13.255 -24.086 1.00 41.25 199 THR A N 1
ATOM 1547 C CA . THR A 1 199 ? -11.356 13.019 -25.393 1.00 41.25 199 THR A CA 1
ATOM 1548 C C . THR A 1 199 ? -11.894 11.596 -25.426 1.00 41.25 199 THR A C 1
ATOM 1550 O O . THR A 1 199 ? -11.357 10.697 -26.065 1.00 41.25 199 THR A O 1
ATOM 1553 N N . ALA A 1 200 ? -13.007 11.407 -24.729 1.00 36.22 200 ALA A N 1
ATOM 1554 C CA . ALA A 1 200 ? -14.052 10.521 -25.203 1.00 36.22 200 ALA A CA 1
ATOM 1555 C C . ALA A 1 200 ? -15.295 11.397 -25.414 1.00 36.22 200 ALA A C 1
ATOM 1557 O O . ALA A 1 200 ? -15.641 12.162 -24.511 1.00 36.22 200 ALA A O 1
ATOM 1558 N N . PRO A 1 201 ? -15.951 11.341 -26.584 1.00 41.44 201 PRO A N 1
ATOM 1559 C CA . PRO A 1 201 ? -17.316 11.823 -26.694 1.00 41.44 201 PRO A CA 1
ATOM 1560 C C . PRO A 1 201 ? -18.176 11.047 -25.692 1.00 41.44 201 PRO A C 1
ATOM 1562 O O . PRO A 1 201 ? -18.069 9.821 -25.615 1.00 41.44 201 PRO A O 1
ATOM 1565 N N . ASP A 1 202 ? -19.046 11.751 -24.970 1.00 39.53 202 ASP A N 1
ATOM 1566 C CA . ASP A 1 202 ? -20.291 11.171 -24.469 1.00 39.53 202 ASP A CA 1
ATOM 1567 C C . ASP A 1 202 ? -21.103 10.704 -25.689 1.00 39.53 202 ASP A C 1
ATOM 1569 O O . ASP A 1 202 ? -21.957 11.416 -26.217 1.00 39.53 202 ASP A O 1
ATOM 1573 N N . GLU A 1 203 ? -20.798 9.509 -26.189 1.00 27.52 203 GLU A N 1
ATOM 1574 C CA . GLU A 1 203 ? -21.799 8.711 -26.875 1.00 27.52 203 GLU A CA 1
ATOM 1575 C C . GLU A 1 203 ? -22.618 8.019 -25.779 1.00 27.52 203 GLU A C 1
ATOM 1577 O O . GLU A 1 203 ? -22.050 7.290 -24.956 1.00 27.52 203 GLU A O 1
ATOM 1582 N N . PRO A 1 204 ? -23.942 8.242 -25.713 1.00 33.88 204 PRO A N 1
ATOM 1583 C CA . PRO A 1 204 ? -24.776 7.534 -24.764 1.00 33.88 204 PRO A CA 1
ATOM 1584 C C . PRO A 1 204 ? -24.670 6.043 -25.077 1.00 33.88 204 PRO A C 1
ATOM 1586 O O . PRO A 1 204 ? -25.038 5.592 -26.163 1.00 33.88 204 PRO A O 1
ATOM 1589 N N . ALA A 1 205 ? -24.159 5.274 -24.117 1.00 30.50 205 ALA A N 1
ATOM 1590 C CA . ALA A 1 205 ? -24.162 3.824 -24.200 1.00 30.50 205 ALA A CA 1
ATOM 1591 C C . ALA A 1 205 ? -25.579 3.337 -24.567 1.00 30.50 205 ALA A C 1
ATOM 1593 O O . ALA A 1 205 ? -26.564 3.835 -24.002 1.00 30.50 205 ALA A O 1
ATOM 1594 N N . PRO A 1 206 ? -25.718 2.370 -25.494 1.00 28.64 206 PRO A N 1
ATOM 1595 C CA . PRO A 1 206 ? -27.018 1.847 -25.862 1.00 28.64 206 PRO A CA 1
ATOM 1596 C C . PRO A 1 206 ? -27.676 1.292 -24.605 1.00 28.64 206 PRO A C 1
ATOM 1598 O O . PRO A 1 206 ? -27.134 0.430 -23.912 1.00 28.64 206 PRO A O 1
ATOM 1601 N N . THR A 1 207 ? -28.859 1.817 -24.303 1.00 29.44 207 THR A N 1
ATOM 1602 C CA . THR A 1 207 ? -29.728 1.314 -23.247 1.00 29.44 207 THR A CA 1
ATOM 1603 C C . THR A 1 207 ? -30.184 -0.088 -23.644 1.00 29.44 207 THR A C 1
ATOM 1605 O O . THR A 1 207 ? -31.243 -0.274 -24.242 1.00 29.44 207 THR A O 1
ATOM 1608 N N . THR A 1 208 ? -29.381 -1.107 -23.343 1.00 27.73 208 THR A N 1
ATOM 1609 C CA . THR A 1 208 ? -29.847 -2.489 -23.384 1.00 27.73 208 THR A CA 1
ATOM 1610 C C . THR A 1 208 ? -30.763 -2.680 -22.190 1.00 27.73 208 THR A C 1
ATOM 1612 O O . THR A 1 208 ? -30.330 -2.832 -21.048 1.00 27.73 208 THR A O 1
ATOM 1615 N N . THR A 1 209 ? -32.055 -2.620 -22.478 1.00 29.08 209 THR A N 1
ATOM 1616 C CA . THR A 1 209 ? -33.154 -3.003 -21.604 1.00 29.08 209 THR A CA 1
ATOM 1617 C C . THR A 1 209 ? -32.966 -4.459 -21.176 1.00 29.08 209 THR A C 1
ATOM 1619 O O . THR A 1 209 ? -33.420 -5.393 -21.832 1.00 29.08 209 THR A O 1
ATOM 1622 N N . ALA A 1 210 ? -32.303 -4.673 -20.040 1.00 30.33 210 ALA A N 1
ATOM 1623 C CA . ALA A 1 210 ? -32.460 -5.910 -19.297 1.00 30.33 210 ALA A CA 1
ATOM 1624 C C . ALA A 1 210 ? -33.886 -5.910 -18.729 1.00 30.33 210 ALA A C 1
ATOM 1626 O O . ALA A 1 210 ? -34.214 -5.154 -17.815 1.00 30.33 210 ALA A O 1
ATOM 1627 N N . LYS A 1 211 ? -34.757 -6.728 -19.331 1.00 28.14 211 LYS A N 1
ATOM 1628 C CA . LYS A 1 211 ? -36.098 -7.045 -18.829 1.00 28.14 211 LYS A CA 1
ATOM 1629 C C . LYS A 1 211 ? -35.974 -7.580 -17.399 1.00 28.14 211 LYS A C 1
ATOM 1631 O O . LYS A 1 211 ? -35.739 -8.766 -17.187 1.00 28.14 211 LYS A O 1
ATOM 1636 N N . ALA A 1 212 ? -36.165 -6.705 -16.420 1.00 30.34 212 ALA A N 1
ATOM 1637 C CA . ALA A 1 212 ? -36.498 -7.102 -15.066 1.00 30.34 212 ALA A CA 1
ATOM 1638 C C . ALA A 1 212 ? -37.926 -7.662 -15.087 1.00 30.34 212 ALA A C 1
ATOM 1640 O O . ALA A 1 212 ? -38.905 -6.934 -15.260 1.00 30.34 212 ALA A O 1
ATOM 1641 N N . THR A 1 213 ? -38.055 -8.980 -14.958 1.00 28.25 213 THR A N 1
ATOM 1642 C CA . THR A 1 213 ? -39.327 -9.629 -14.636 1.00 28.25 213 THR A CA 1
ATOM 1643 C C . THR A 1 213 ? -39.818 -9.103 -13.293 1.00 28.25 213 THR A C 1
ATOM 1645 O O . THR A 1 213 ? -39.275 -9.424 -12.238 1.00 28.25 213 THR A O 1
ATOM 1648 N N . LYS A 1 214 ? -40.852 -8.269 -13.365 1.00 28.09 214 LYS A N 1
ATOM 1649 C CA . LYS A 1 214 ? -41.600 -7.699 -12.249 1.00 28.09 214 LYS A CA 1
ATOM 1650 C C . LYS A 1 214 ? -42.294 -8.839 -11.493 1.00 28.09 214 LYS A C 1
ATOM 1652 O O . LYS A 1 214 ? -43.344 -9.308 -11.921 1.00 28.09 214 LYS A O 1
ATOM 1657 N N . LYS A 1 215 ? -41.711 -9.308 -10.387 1.00 27.91 215 LYS A N 1
ATOM 1658 C CA . LYS A 1 215 ? -42.484 -10.016 -9.360 1.00 27.91 215 LYS A CA 1
ATOM 1659 C C . LYS A 1 215 ? -43.183 -8.958 -8.517 1.00 27.91 215 LYS A C 1
ATOM 1661 O O . LYS A 1 215 ? -42.552 -8.209 -7.784 1.00 27.91 215 LYS A O 1
ATOM 1666 N N . THR A 1 216 ? -44.491 -8.868 -8.705 1.00 33.09 216 THR A N 1
ATOM 1667 C CA . THR A 1 216 ? -45.432 -8.180 -7.827 1.00 33.09 216 THR A CA 1
ATOM 1668 C C . THR A 1 216 ? -45.403 -8.813 -6.440 1.00 33.09 216 THR A C 1
ATOM 1670 O O . THR A 1 216 ? -45.848 -9.945 -6.273 1.00 33.09 216 THR A O 1
ATOM 1673 N N . SER A 1 217 ? -44.940 -8.057 -5.452 1.00 31.27 217 SER A N 1
ATOM 1674 C CA . SER A 1 217 ? -45.382 -8.174 -4.064 1.00 31.27 217 SER A CA 1
ATOM 1675 C C . SER A 1 217 ? -45.633 -6.763 -3.532 1.00 31.27 217 SER A C 1
ATOM 1677 O O . SER A 1 217 ? -44.905 -5.825 -3.849 1.00 31.27 217 SER A O 1
ATOM 1679 N N . SER A 1 218 ? -46.754 -6.635 -2.840 1.00 30.11 218 SER A N 1
ATOM 1680 C CA . SER A 1 218 ? -47.412 -5.441 -2.309 1.00 30.11 218 SER A CA 1
ATOM 1681 C C . SER A 1 218 ? -46.537 -4.540 -1.421 1.00 30.11 218 SER A C 1
ATOM 1683 O O . SER A 1 218 ? -45.522 -4.997 -0.902 1.00 30.11 218 SER A O 1
ATOM 1685 N N . PRO A 1 219 ? -46.951 -3.276 -1.201 1.00 41.03 219 PRO A N 1
ATOM 1686 C CA . PRO A 1 219 ? -46.268 -2.358 -0.302 1.00 41.03 219 PRO A CA 1
ATOM 1687 C C . PRO A 1 219 ? -46.668 -2.645 1.148 1.00 41.03 219 PRO A C 1
ATOM 1689 O O . PRO A 1 219 ? -47.829 -2.460 1.515 1.00 41.03 219 PRO A O 1
ATOM 1692 N N . SER A 1 220 ? -45.716 -3.065 1.977 1.00 31.50 220 SER A N 1
ATOM 1693 C CA . SER A 1 220 ? -45.881 -3.037 3.428 1.00 31.50 220 SER A CA 1
ATOM 1694 C C . SER A 1 220 ? -44.538 -3.015 4.152 1.00 31.50 220 SER A C 1
ATOM 1696 O O . SER A 1 220 ? -43.679 -3.851 3.896 1.00 31.50 220 SER A O 1
ATOM 1698 N N . GLU A 1 221 ? -44.484 -2.089 5.111 1.00 32.38 221 GLU A N 1
ATOM 1699 C CA . GLU A 1 221 ? -43.682 -2.090 6.338 1.00 32.38 221 GLU A CA 1
ATOM 1700 C C . GLU A 1 221 ? -42.296 -1.435 6.287 1.00 32.38 221 GLU A C 1
ATOM 1702 O O . GLU A 1 221 ? -41.459 -1.674 5.426 1.00 32.38 221 GLU A O 1
ATOM 1707 N N . HIS A 1 222 ? -42.115 -0.524 7.244 1.00 38.81 222 HIS A N 1
ATOM 1708 C CA . HIS A 1 222 ? -40.905 0.217 7.541 1.00 38.81 222 HIS A CA 1
ATOM 1709 C C . HIS A 1 222 ? -39.710 -0.737 7.681 1.00 38.81 222 HIS A C 1
ATOM 1711 O O . HIS A 1 222 ? -39.607 -1.449 8.677 1.00 38.81 222 HIS A O 1
ATOM 1717 N N . GLU A 1 223 ? -38.786 -0.723 6.720 1.00 42.72 223 GLU A N 1
ATOM 1718 C CA . GLU A 1 223 ? -37.449 -1.271 6.942 1.00 42.72 223 GLU A CA 1
ATOM 1719 C C . GLU A 1 223 ? -36.753 -0.357 7.959 1.00 42.72 223 GLU A C 1
ATOM 1721 O O . GLU A 1 223 ? -36.223 0.702 7.618 1.00 42.72 223 GLU A O 1
ATOM 1726 N N . GLU A 1 224 ? -36.811 -0.725 9.240 1.00 45.91 224 GLU A N 1
ATOM 1727 C CA . GLU A 1 224 ? -35.868 -0.218 10.230 1.00 45.91 224 GLU A CA 1
ATOM 1728 C C . GLU A 1 224 ? -34.465 -0.546 9.706 1.00 45.91 224 GLU A C 1
ATOM 1730 O O . GLU A 1 224 ? -34.053 -1.707 9.697 1.00 45.91 224 GLU A O 1
ATOM 1735 N N . GLU A 1 225 ? -33.746 0.460 9.198 1.00 59.72 225 GLU A N 1
ATOM 1736 C CA . GLU A 1 225 ? -32.341 0.309 8.822 1.00 59.72 225 GLU A CA 1
ATOM 1737 C C . GLU A 1 225 ? -31.588 -0.235 10.044 1.00 59.72 225 GLU A C 1
ATOM 1739 O O . GLU A 1 225 ? -31.357 0.491 11.013 1.00 59.72 225 GLU A O 1
ATOM 1744 N N . GLU A 1 226 ? -31.243 -1.529 10.024 1.00 71.38 226 GLU A N 1
ATOM 1745 C CA . GLU A 1 226 ? -30.515 -2.163 11.120 1.00 71.38 226 GLU A CA 1
ATOM 1746 C C . GLU A 1 226 ? -29.272 -1.327 11.452 1.00 71.38 226 GLU A C 1
ATOM 1748 O O . GLU A 1 226 ? -28.450 -1.030 10.577 1.00 71.38 226 GLU A O 1
ATOM 1753 N N . ALA A 1 227 ? -29.110 -0.998 12.735 1.00 82.00 227 ALA A N 1
ATOM 1754 C CA . ALA A 1 227 ? -28.039 -0.123 13.191 1.00 82.00 227 ALA A CA 1
ATOM 1755 C C . ALA A 1 227 ? -26.651 -0.595 12.693 1.00 82.00 227 ALA A C 1
ATOM 1757 O O . ALA A 1 227 ? -26.376 -1.811 12.661 1.00 82.00 227 ALA A O 1
ATOM 1758 N N . PRO A 1 228 ? -25.767 0.350 12.306 1.00 88.38 228 PRO A N 1
ATOM 1759 C CA . PRO A 1 228 ? -24.421 0.031 11.855 1.00 88.38 228 PRO A CA 1
ATOM 1760 C C . PRO A 1 228 ? -23.615 -0.625 12.976 1.00 88.38 228 PRO A C 1
ATOM 1762 O O . PRO A 1 228 ? -23.885 -0.445 14.164 1.00 88.38 228 PRO A O 1
ATOM 1765 N N . TYR A 1 229 ? -22.581 -1.369 12.596 1.00 90.75 229 TYR A N 1
ATOM 1766 C CA . TYR A 1 229 ? -21.600 -1.839 13.564 1.00 90.75 229 TYR A CA 1
ATOM 1767 C C . TYR A 1 229 ? -20.694 -0.685 13.972 1.00 90.75 229 TYR A C 1
ATOM 1769 O O . TYR A 1 229 ? -20.233 0.051 13.101 1.00 90.75 229 TYR A O 1
ATOM 1777 N N . SER A 1 230 ? -20.394 -0.569 15.262 1.00 91.44 230 SER A N 1
ATOM 1778 C CA . SER A 1 230 ? -19.523 0.482 15.786 1.00 91.44 230 SER A CA 1
ATOM 1779 C C . SER A 1 230 ? -18.429 -0.112 16.656 1.00 91.44 230 SER A C 1
ATOM 1781 O O . SER A 1 230 ? -18.694 -1.004 17.463 1.00 91.44 230 SER A O 1
ATOM 1783 N N . PHE A 1 231 ? -17.206 0.370 16.489 1.00 93.75 231 PHE A N 1
ATOM 1784 C CA . PHE A 1 231 ? -16.027 -0.133 17.188 1.00 93.75 231 PHE A CA 1
ATOM 1785 C C . PHE A 1 231 ? -14.930 0.933 17.200 1.00 93.75 231 PHE A C 1
ATOM 1787 O O . PHE A 1 231 ? -15.050 1.973 16.555 1.00 93.75 231 PHE A O 1
ATOM 1794 N N . TYR A 1 232 ? -13.866 0.683 17.955 1.00 95.31 232 TYR A N 1
ATOM 1795 C CA . TYR A 1 232 ? -12.684 1.539 17.990 1.00 95.31 232 TYR A CA 1
ATOM 1796 C C . TYR A 1 232 ? -11.547 0.865 17.238 1.00 95.31 232 TYR A C 1
ATOM 1798 O O . TYR A 1 232 ? -11.163 -0.243 17.600 1.00 95.31 232 TYR A O 1
ATOM 1806 N N . GLN A 1 233 ? -11.004 1.529 16.226 1.00 95.00 233 GLN A N 1
ATOM 1807 C CA . GLN A 1 233 ? -9.840 1.073 15.464 1.00 95.00 233 GLN A CA 1
ATOM 1808 C C . GLN A 1 233 ? -8.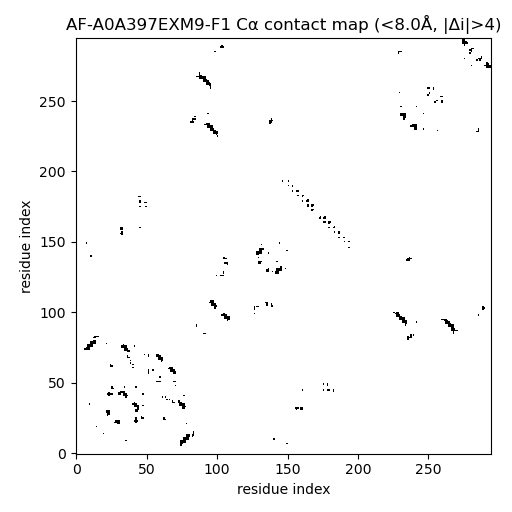669 2.026 15.706 1.00 95.00 233 GLN A C 1
ATOM 1810 O O . GLN A 1 233 ? -8.906 3.198 15.999 1.00 95.00 233 GLN A O 1
ATOM 1815 N N . LEU A 1 234 ? -7.425 1.554 15.593 1.00 95.00 234 LEU A N 1
ATOM 1816 C CA . LEU A 1 234 ? -6.260 2.445 15.620 1.00 95.00 234 LEU A CA 1
ATOM 1817 C C . LEU A 1 234 ? -6.411 3.603 14.626 1.00 95.00 234 LEU A C 1
ATOM 1819 O O . LEU A 1 234 ? -6.881 3.429 13.498 1.00 95.00 234 LEU A O 1
ATOM 1823 N N . ASP A 1 235 ? -6.016 4.794 15.063 1.00 94.56 235 ASP A N 1
ATOM 1824 C CA . ASP A 1 235 ? -6.151 6.033 14.297 1.00 94.56 235 ASP A CA 1
ATOM 1825 C C . ASP A 1 235 ? -5.299 6.059 13.022 1.00 94.56 235 ASP A C 1
ATOM 1827 O O . ASP A 1 235 ? -5.715 6.636 12.018 1.00 94.56 235 ASP A O 1
ATOM 1831 N N . ASN A 1 236 ? -4.161 5.369 13.038 1.00 91.69 236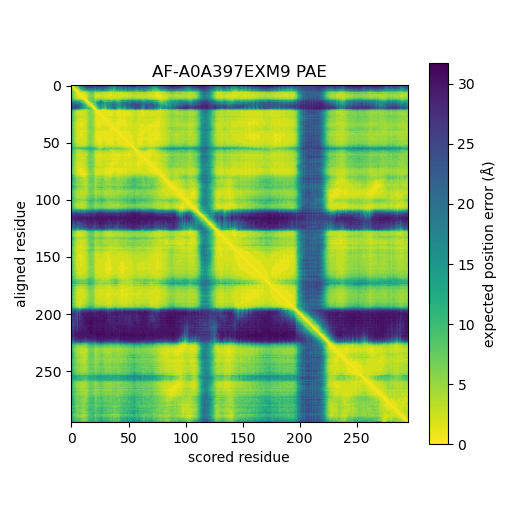 ASN A N 1
ATOM 1832 C CA . ASN A 1 236 ? -3.278 5.189 11.892 1.00 91.69 236 ASN A CA 1
ATOM 1833 C C . ASN A 1 236 ? -3.833 4.230 10.826 1.00 91.69 236 ASN A C 1
ATOM 1835 O O . ASN A 1 236 ? -3.221 4.080 9.772 1.00 91.69 236 ASN A O 1
ATOM 1839 N N . GLY A 1 237 ? -4.978 3.582 11.069 1.00 89.75 237 GLY A N 1
ATOM 1840 C CA . GLY A 1 237 ? -5.635 2.715 10.091 1.00 89.75 237 GLY A CA 1
ATOM 1841 C C . GLY A 1 237 ? -5.117 1.281 10.036 1.00 89.75 237 GLY A C 1
ATOM 1842 O O . GLY A 1 237 ? -5.570 0.509 9.180 1.00 89.75 237 GLY A O 1
ATOM 1843 N N . HIS A 1 238 ? -4.202 0.889 10.929 1.00 89.19 238 HIS A N 1
ATOM 1844 C CA . HIS A 1 238 ? -3.878 -0.522 11.126 1.00 89.19 238 HIS A CA 1
ATOM 1845 C C . HIS A 1 238 ? -5.120 -1.277 11.636 1.00 89.19 238 HIS A C 1
ATOM 1847 O O . HIS A 1 238 ? -5.988 -0.709 12.304 1.00 89.19 238 HIS A O 1
ATOM 1853 N N . ALA A 1 239 ? -5.241 -2.564 11.308 1.00 87.38 239 ALA A N 1
ATOM 1854 C CA . ALA A 1 239 ? -6.411 -3.380 11.643 1.00 87.38 239 ALA A CA 1
ATOM 1855 C C . ALA A 1 239 ? -6.411 -3.880 13.103 1.00 87.38 239 ALA A C 1
ATOM 1857 O O . ALA A 1 239 ? -6.845 -4.994 13.364 1.00 87.38 239 ALA A O 1
ATOM 1858 N N . ALA A 1 240 ? -5.961 -3.062 14.060 1.00 91.00 240 ALA A N 1
ATOM 1859 C CA . ALA A 1 240 ? -6.094 -3.377 15.480 1.00 91.00 240 ALA A CA 1
ATOM 1860 C C . ALA A 1 240 ? -7.335 -2.689 16.058 1.00 91.00 240 ALA A C 1
ATOM 1862 O O . ALA A 1 240 ? -7.569 -1.493 15.842 1.00 91.00 240 ALA A O 1
ATOM 1863 N N . ILE A 1 241 ? -8.141 -3.464 16.780 1.00 93.06 241 ILE A N 1
ATOM 1864 C CA . ILE A 1 241 ? -9.444 -3.049 17.297 1.00 93.06 241 ILE A CA 1
ATOM 1865 C C . ILE A 1 241 ? -9.418 -3.123 18.818 1.00 93.06 241 ILE A C 1
ATOM 1867 O O . ILE A 1 241 ? -8.865 -4.055 19.396 1.00 93.06 241 ILE A O 1
ATOM 1871 N N . LEU A 1 242 ? -10.036 -2.142 19.470 1.00 94.44 242 LEU A N 1
ATOM 1872 C CA . LEU A 1 242 ? -10.134 -2.104 20.923 1.00 94.44 242 LEU A CA 1
ATOM 1873 C C . LEU A 1 242 ? -10.856 -3.354 21.455 1.00 94.44 242 LEU A C 1
ATOM 1875 O O . LEU A 1 242 ? -11.945 -3.702 20.992 1.00 94.44 242 LEU A O 1
ATOM 1879 N N . HIS A 1 243 ? -10.264 -3.995 22.462 1.00 93.19 243 HIS A N 1
ATOM 1880 C CA . HIS A 1 243 ? -10.748 -5.262 23.003 1.00 93.19 243 HIS A CA 1
ATOM 1881 C C . HIS A 1 243 ? -12.205 -5.163 23.531 1.00 93.19 243 HIS A C 1
ATOM 1883 O O . HIS A 1 243 ? -12.573 -4.153 24.149 1.00 93.19 243 HIS A O 1
ATOM 1889 N N . PRO A 1 244 ? -13.057 -6.203 23.368 1.00 90.62 244 PRO A N 1
ATOM 1890 C CA . PRO A 1 244 ? -14.461 -6.170 23.798 1.00 90.62 244 PRO A CA 1
ATOM 1891 C C . PRO A 1 244 ? -14.676 -5.834 25.281 1.00 90.62 244 PRO A C 1
ATOM 1893 O O . PRO A 1 244 ? -15.690 -5.232 25.637 1.00 90.62 244 PRO A O 1
ATOM 1896 N N . LEU A 1 245 ? -13.729 -6.185 26.158 1.00 91.75 245 LEU A N 1
ATOM 1897 C CA . LEU A 1 245 ? -13.780 -5.806 27.576 1.00 91.75 245 LEU A CA 1
ATOM 1898 C C . LEU A 1 245 ? -13.745 -4.282 27.759 1.00 91.75 245 LEU A C 1
ATOM 1900 O O . LEU A 1 245 ? -14.536 -3.738 28.529 1.00 91.75 245 LEU A O 1
ATOM 1904 N N . CYS A 1 246 ? -12.881 -3.591 27.015 1.00 94.00 246 CYS A N 1
ATOM 1905 C CA . CYS A 1 246 ? -12.780 -2.135 27.042 1.00 94.00 246 CYS A CA 1
ATOM 1906 C C . CYS A 1 246 ? -14.062 -1.493 26.500 1.00 94.00 246 CYS A C 1
ATOM 1908 O O . CYS A 1 246 ? -14.566 -0.539 27.086 1.00 94.00 246 CYS A O 1
ATOM 1910 N N . LEU A 1 247 ? -14.657 -2.062 25.444 1.00 90.88 247 LEU A N 1
ATOM 1911 C CA . LEU A 1 247 ? -15.935 -1.583 24.909 1.00 90.88 247 LEU A CA 1
ATOM 1912 C C . LEU A 1 247 ? -17.076 -1.707 25.936 1.00 90.88 247 LEU A C 1
ATOM 1914 O O . LEU A 1 247 ? -17.906 -0.806 26.065 1.00 90.88 247 LEU A O 1
ATOM 1918 N N . ARG A 1 248 ? -17.102 -2.796 26.719 1.00 92.12 248 ARG A N 1
ATOM 1919 C CA . ARG A 1 248 ? -18.058 -2.973 27.828 1.00 92.12 248 ARG A CA 1
ATOM 1920 C C . ARG A 1 248 ? -17.834 -1.957 28.948 1.00 92.12 248 ARG A C 1
ATOM 1922 O O . ARG A 1 248 ? -18.813 -1.441 29.481 1.00 92.12 248 ARG A O 1
ATOM 1929 N N . ALA A 1 249 ? -16.579 -1.652 29.282 1.00 93.56 249 ALA A N 1
ATOM 1930 C CA . ALA A 1 249 ? -16.249 -0.617 30.261 1.00 93.56 249 ALA A CA 1
ATOM 1931 C C . ALA A 1 249 ? -16.731 0.770 29.798 1.00 93.56 249 ALA A C 1
ATOM 1933 O O . ALA A 1 249 ? -17.415 1.454 30.553 1.00 93.56 249 ALA A O 1
ATOM 1934 N N . LEU A 1 250 ? -16.490 1.132 28.532 1.00 94.19 250 LEU A N 1
ATOM 1935 C CA . LEU A 1 250 ? -17.004 2.373 27.934 1.00 94.19 250 LEU A CA 1
ATOM 1936 C C . LEU A 1 250 ? -18.534 2.425 27.931 1.00 94.19 250 LEU A C 1
ATOM 1938 O O . LEU A 1 250 ? -19.115 3.462 28.226 1.00 94.19 250 LEU A O 1
ATOM 1942 N N . THR A 1 251 ? -19.198 1.301 27.654 1.00 92.62 251 THR A N 1
ATOM 1943 C CA . THR A 1 251 ? -20.668 1.221 27.706 1.00 92.62 251 THR A CA 1
ATOM 1944 C C . THR A 1 251 ? -21.194 1.499 29.113 1.00 92.62 251 THR A C 1
ATOM 1946 O O . THR A 1 251 ? -22.200 2.182 29.266 1.00 92.62 251 THR A O 1
ATOM 1949 N N . ARG A 1 252 ? -20.512 0.997 30.149 1.00 93.88 252 ARG A N 1
ATOM 1950 C CA . ARG A 1 252 ? -20.882 1.252 31.546 1.00 93.88 252 ARG A CA 1
ATOM 1951 C C . ARG A 1 252 ? -20.674 2.716 31.941 1.00 93.88 252 ARG A C 1
ATOM 1953 O O . ARG A 1 252 ? -21.498 3.240 32.679 1.00 93.88 252 ARG A O 1
ATOM 1960 N N . GLU A 1 253 ? -19.600 3.338 31.462 1.00 94.44 253 GLU A N 1
ATOM 1961 C CA . GLU A 1 253 ? -19.242 4.723 31.791 1.00 94.44 253 GLU A CA 1
ATOM 1962 C C . GLU A 1 253 ? -20.123 5.748 31.059 1.00 94.44 253 GLU A C 1
ATOM 1964 O O . GLU A 1 253 ? -20.692 6.643 31.674 1.00 94.44 253 GLU A O 1
ATOM 1969 N N . PHE A 1 254 ? -20.283 5.598 29.742 1.00 92.94 254 PHE A N 1
ATOM 1970 C CA . PHE A 1 254 ? -20.988 6.563 28.886 1.00 92.94 254 PHE A CA 1
ATOM 1971 C C . PHE A 1 254 ? -22.462 6.201 28.636 1.00 92.94 254 PHE A C 1
ATOM 1973 O O . PHE A 1 254 ? -23.186 6.944 27.973 1.00 92.94 254 PHE A O 1
ATOM 1980 N N . GLY A 1 255 ? -22.915 5.049 29.139 1.00 90.00 255 GLY A N 1
ATOM 1981 C CA . GLY A 1 255 ? -24.284 4.534 29.033 1.00 90.00 255 GLY A CA 1
ATOM 1982 C C . GLY A 1 255 ? -24.646 3.965 27.658 1.00 90.00 255 GLY A C 1
ATOM 1983 O O . GLY A 1 255 ? -25.233 2.887 27.564 1.00 90.00 255 GLY A O 1
ATOM 1984 N N . SER A 1 256 ? -24.300 4.666 26.580 1.00 85.25 256 SER A N 1
ATOM 1985 C CA . SER A 1 256 ? -24.722 4.338 25.219 1.00 85.25 256 SER A CA 1
ATOM 1986 C C . SER A 1 256 ? -23.636 4.622 24.182 1.00 85.25 256 SER A C 1
ATOM 1988 O O . SER A 1 256 ? -22.769 5.477 24.355 1.00 85.25 256 SER A O 1
ATOM 1990 N N . THR A 1 257 ? -23.726 3.940 23.040 1.00 82.44 257 THR A N 1
ATOM 1991 C CA . THR A 1 257 ? -22.756 4.065 21.942 1.00 82.44 257 THR A CA 1
ATOM 1992 C C . THR A 1 257 ? -22.746 5.442 21.274 1.00 82.44 257 THR A C 1
ATOM 1994 O O . THR A 1 257 ? -21.760 5.800 20.645 1.00 82.44 257 THR A O 1
ATOM 1997 N N . HIS A 1 258 ? -23.824 6.224 21.387 1.00 84.00 258 HIS A N 1
ATOM 1998 C CA . HIS A 1 258 ? -23.889 7.586 20.841 1.00 84.00 258 HIS A CA 1
ATOM 1999 C C . HIS A 1 258 ? -23.137 8.615 21.694 1.00 84.00 258 HIS A C 1
ATOM 2001 O O . HIS A 1 258 ? -22.770 9.669 21.185 1.00 84.00 258 HIS A O 1
ATOM 2007 N N . SER A 1 259 ? -22.891 8.297 22.966 1.00 88.69 259 SER A N 1
ATOM 2008 C CA . SER A 1 259 ? -22.149 9.138 23.912 1.00 88.69 259 SER A CA 1
ATOM 2009 C C . SER A 1 259 ? -20.661 8.786 23.969 1.00 88.69 259 SER A C 1
ATOM 2011 O O . SER A 1 259 ? -19.919 9.348 24.771 1.00 88.69 259 SER A O 1
ATOM 2013 N N . PHE A 1 260 ? -20.216 7.829 23.151 1.00 92.94 260 PHE A N 1
ATOM 2014 C CA . PHE A 1 260 ? -18.830 7.387 23.129 1.00 92.94 260 PHE A CA 1
ATOM 2015 C C . PHE A 1 260 ? -17.906 8.487 22.595 1.00 92.94 260 PHE A C 1
ATOM 2017 O O . PHE A 1 260 ? -18.224 9.125 21.587 1.00 92.94 260 PHE A O 1
ATOM 2024 N N . PRO A 1 261 ? -16.737 8.703 23.223 1.00 94.25 261 PRO A N 1
ATOM 2025 C CA . PRO A 1 261 ? -15.786 9.694 22.743 1.00 94.25 261 PRO A CA 1
ATOM 2026 C C . PRO A 1 261 ? -15.256 9.306 21.358 1.00 94.25 261 PRO A C 1
ATOM 2028 O O . PRO A 1 261 ? -14.841 8.173 21.132 1.00 94.25 261 PRO A O 1
ATOM 2031 N N . HIS A 1 262 ? -15.205 10.249 20.416 1.00 94.00 262 HIS A N 1
ATOM 2032 C CA . HIS A 1 262 ? -14.731 9.959 19.055 1.00 94.00 262 HIS A CA 1
ATOM 2033 C C . HIS A 1 262 ? -13.266 9.501 18.986 1.00 94.00 262 HIS A C 1
ATOM 2035 O O . HIS A 1 262 ? -12.871 8.847 18.019 1.00 94.00 262 HIS A O 1
ATOM 2041 N N . THR A 1 263 ? -12.469 9.846 19.997 1.00 95.88 263 THR A N 1
ATOM 2042 C CA . THR A 1 263 ? -11.067 9.452 20.133 1.00 95.88 263 THR A CA 1
ATOM 2043 C C . THR A 1 263 ? -10.809 8.998 21.560 1.00 95.88 263 THR A C 1
ATOM 2045 O O . THR A 1 263 ? -11.270 9.644 22.500 1.00 95.88 263 THR A O 1
ATOM 2048 N N . ILE A 1 264 ? -10.041 7.925 21.719 1.00 95.75 264 ILE A N 1
ATOM 2049 C CA . ILE A 1 264 ? -9.502 7.486 23.006 1.00 95.75 264 ILE A CA 1
ATOM 2050 C C . ILE A 1 264 ? -7.998 7.321 22.848 1.00 95.75 264 ILE A C 1
ATOM 2052 O O . ILE A 1 264 ? -7.555 6.666 21.912 1.00 95.75 264 ILE A O 1
ATOM 2056 N N . THR A 1 265 ? -7.232 7.871 23.782 1.00 97.19 265 THR A N 1
ATOM 2057 C CA . THR A 1 265 ? -5.789 7.644 23.877 1.00 97.19 265 THR A CA 1
ATOM 2058 C C . THR A 1 265 ? -5.497 7.004 25.225 1.00 97.19 265 THR A C 1
ATOM 2060 O O . THR A 1 265 ? -5.944 7.510 26.255 1.00 97.19 265 THR A O 1
ATOM 2063 N N . ALA A 1 266 ? -4.796 5.873 25.223 1.00 95.19 266 ALA A N 1
ATOM 2064 C CA . ALA A 1 266 ? -4.496 5.114 26.433 1.00 95.19 266 ALA A CA 1
ATOM 2065 C C . ALA A 1 266 ? -3.197 4.314 26.290 1.00 95.19 266 ALA A C 1
ATOM 2067 O O . ALA A 1 266 ? -2.751 4.020 25.181 1.00 95.19 266 ALA A O 1
ATOM 2068 N N . THR A 1 267 ? -2.616 3.926 27.424 1.00 97.19 267 THR A N 1
ATOM 2069 C CA . THR A 1 267 ? -1.476 3.006 27.461 1.00 97.19 267 THR A CA 1
ATOM 2070 C C . THR A 1 267 ? -1.920 1.589 27.103 1.00 97.19 267 THR A C 1
ATOM 2072 O O . THR A 1 267 ? -2.880 1.071 27.677 1.00 97.19 267 THR A O 1
ATOM 2075 N N . VAL A 1 268 ? -1.210 0.944 26.181 1.00 96.31 268 VAL A N 1
ATOM 2076 C CA . VAL A 1 268 ? -1.451 -0.444 25.776 1.00 96.31 268 VAL A CA 1
ATOM 2077 C C . VAL A 1 268 ? -1.005 -1.380 26.895 1.00 96.31 268 VAL A C 1
ATOM 2079 O O . VAL A 1 268 ? 0.174 -1.425 27.231 1.00 96.31 268 VAL A O 1
ATOM 2082 N N . LEU A 1 269 ? -1.938 -2.133 27.474 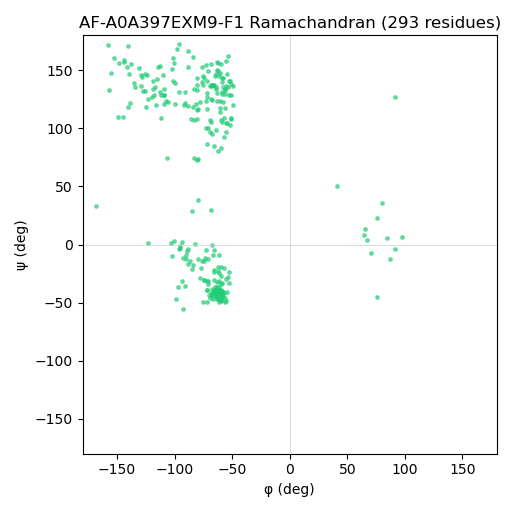1.00 95.81 269 LEU A N 1
ATOM 2083 C CA . LEU A 1 269 ? -1.628 -3.112 28.524 1.00 95.81 269 LEU A CA 1
ATOM 2084 C C . LEU A 1 269 ? -1.336 -4.501 27.955 1.00 95.81 269 LEU A C 1
ATOM 2086 O O . LEU A 1 269 ? -0.490 -5.217 28.478 1.00 95.81 269 LEU A O 1
ATOM 2090 N N . GLU A 1 270 ? -2.037 -4.867 26.888 1.00 95.06 270 GLU A N 1
ATOM 2091 C CA . GLU A 1 270 ? -1.987 -6.189 26.277 1.00 95.06 270 GLU A CA 1
ATOM 2092 C C . GLU A 1 270 ? -2.392 -6.075 24.803 1.00 95.06 270 GLU A C 1
ATOM 2094 O O . GLU A 1 270 ? -3.207 -5.218 24.445 1.00 95.06 270 GLU A O 1
ATOM 2099 N N . ILE A 1 271 ? -1.806 -6.924 23.958 1.00 93.31 271 ILE A N 1
ATOM 2100 C CA . ILE A 1 271 ? -2.136 -7.055 22.537 1.00 93.31 271 ILE A CA 1
ATOM 2101 C C . ILE A 1 271 ? -2.482 -8.522 22.297 1.00 93.31 271 ILE A C 1
ATOM 2103 O O . ILE A 1 271 ? -1.647 -9.398 22.510 1.00 93.31 271 ILE A O 1
ATOM 2107 N N . GLU A 1 272 ? -3.713 -8.778 21.865 1.00 92.00 272 GLU A N 1
ATOM 2108 C CA . GLU A 1 272 ? -4.181 -10.111 21.491 1.00 92.00 272 GLU A CA 1
ATOM 2109 C C . GLU A 1 272 ? -4.142 -10.245 19.966 1.00 92.00 272 GLU A C 1
ATOM 2111 O O . GLU A 1 272 ? -4.787 -9.472 19.254 1.00 92.00 272 GLU A O 1
ATOM 2116 N N . HIS A 1 273 ? -3.383 -11.223 19.476 1.00 89.44 273 HIS A N 1
ATOM 2117 C CA . HIS A 1 273 ? -3.320 -11.565 18.056 1.00 89.44 273 HIS A CA 1
ATOM 2118 C C . HIS A 1 273 ? -4.479 -12.487 17.692 1.00 89.44 273 HIS A C 1
ATOM 2120 O O . HIS A 1 273 ? -4.757 -13.460 18.401 1.00 89.44 273 HIS A O 1
ATOM 2126 N N . MET A 1 274 ? -5.158 -12.198 16.584 1.00 85.94 274 MET A N 1
ATOM 2127 C CA . MET A 1 274 ? -6.310 -12.978 16.157 1.00 85.94 274 MET A CA 1
ATOM 2128 C C . MET A 1 274 ? -6.366 -13.079 14.640 1.00 85.94 274 MET A C 1
ATOM 2130 O O . MET A 1 274 ? -6.791 -12.163 13.941 1.00 85.94 274 MET A O 1
ATOM 2134 N N . VAL A 1 275 ? -6.108 -14.288 14.149 1.00 88.75 275 VAL A N 1
ATOM 2135 C CA . VAL A 1 275 ? -6.292 -14.613 12.738 1.00 88.75 275 VAL A CA 1
ATOM 2136 C C . VAL A 1 275 ? -7.780 -14.595 12.382 1.00 88.75 275 VAL A C 1
ATOM 2138 O O . VAL A 1 275 ? -8.599 -15.320 12.958 1.00 88.75 275 VAL A O 1
ATOM 2141 N N . VAL A 1 276 ? -8.140 -13.799 11.378 1.00 87.69 276 VAL A N 1
ATOM 2142 C CA . VAL A 1 276 ? -9.518 -13.664 10.900 1.00 87.69 276 VAL A CA 1
ATOM 2143 C C . VAL A 1 276 ? -9.955 -14.934 10.169 1.00 87.69 276 VAL A C 1
ATOM 2145 O O . VAL A 1 276 ? -9.666 -15.147 8.990 1.00 87.69 276 VAL A O 1
ATOM 2148 N N . THR A 1 277 ? -10.707 -15.777 10.871 1.00 91.44 277 THR A N 1
ATOM 2149 C CA . THR A 1 277 ? -11.426 -16.929 10.309 1.00 91.44 277 THR A CA 1
ATOM 2150 C C . THR A 1 277 ? -12.896 -16.594 10.051 1.00 91.44 277 THR A C 1
ATOM 2152 O O . THR A 1 277 ? -13.424 -15.587 10.534 1.00 91.44 277 THR A O 1
ATOM 2155 N N . ASP A 1 278 ? -13.608 -17.452 9.320 1.00 88.75 278 ASP A N 1
ATOM 2156 C CA . ASP A 1 278 ? -15.051 -17.272 9.121 1.00 88.75 278 ASP A CA 1
ATOM 2157 C C . ASP A 1 278 ? -15.837 -17.325 10.440 1.00 88.75 278 ASP A C 1
ATOM 2159 O O . ASP A 1 278 ? -16.823 -16.601 10.597 1.00 88.75 278 ASP A O 1
ATOM 2163 N N . ASP A 1 279 ? -15.379 -18.105 11.423 1.00 89.81 279 ASP A N 1
ATOM 2164 C CA . ASP A 1 279 ? -15.964 -18.128 12.766 1.00 89.81 279 ASP A CA 1
ATOM 2165 C C . ASP A 1 279 ? -15.746 -16.807 13.507 1.00 89.81 279 ASP A C 1
ATOM 2167 O O . ASP A 1 279 ? -16.682 -16.276 14.113 1.00 89.81 279 ASP A O 1
ATOM 2171 N N . VAL A 1 280 ? -14.544 -16.230 13.409 1.00 87.12 280 VAL A N 1
ATOM 2172 C CA . VAL A 1 280 ? -14.232 -14.901 13.958 1.00 87.12 280 VAL A CA 1
ATOM 2173 C C . VAL A 1 280 ? -15.132 -13.844 13.323 1.00 87.12 280 VAL A C 1
ATOM 2175 O O . VAL A 1 280 ? -15.767 -13.079 14.045 1.00 87.12 280 VAL A O 1
ATOM 2178 N N . ARG A 1 281 ? -15.295 -13.840 11.995 1.00 89.06 281 ARG A N 1
ATOM 2179 C CA . ARG A 1 281 ? -16.198 -12.900 11.301 1.00 89.06 281 ARG A CA 1
ATOM 2180 C C . ARG A 1 281 ? -17.668 -13.079 11.694 1.00 89.06 281 ARG A C 1
ATOM 2182 O O . ARG A 1 281 ? -18.420 -12.101 11.710 1.00 89.06 281 ARG A O 1
ATOM 2189 N N . ARG A 1 282 ? -18.100 -14.310 12.003 1.00 87.38 282 ARG A N 1
ATOM 2190 C CA . ARG A 1 282 ? -19.460 -14.601 12.493 1.00 87.38 282 ARG A CA 1
ATOM 2191 C C . ARG A 1 282 ? -19.677 -14.078 13.911 1.00 87.38 282 ARG A C 1
ATOM 2193 O O . ARG A 1 282 ? -20.734 -13.496 14.159 1.00 87.38 282 ARG A O 1
ATOM 2200 N N . ARG A 1 283 ? -18.702 -14.273 14.810 1.00 87.25 283 ARG A N 1
ATOM 2201 C CA . ARG A 1 283 ? -18.742 -13.823 16.217 1.00 87.25 283 ARG A CA 1
ATOM 2202 C C . ARG A 1 283 ? -18.590 -12.307 16.333 1.00 87.25 283 ARG A C 1
ATOM 2204 O O . ARG A 1 283 ? -19.413 -11.648 16.960 1.00 87.25 283 ARG A O 1
ATOM 2211 N N . PHE A 1 284 ? -17.589 -11.749 15.666 1.00 87.44 284 PHE A N 1
ATOM 2212 C CA . PHE A 1 284 ? -17.268 -10.326 15.651 1.00 87.44 284 PHE A CA 1
ATOM 2213 C C . PHE A 1 284 ? -17.671 -9.726 14.309 1.00 87.44 284 PHE A C 1
ATOM 2215 O O . PHE A 1 284 ? -16.847 -9.425 13.445 1.00 87.44 284 PHE A O 1
ATOM 2222 N N . ARG A 1 285 ? -18.983 -9.537 14.125 1.00 86.81 285 ARG A N 1
ATOM 2223 C CA . ARG A 1 285 ? -19.559 -9.058 12.857 1.00 86.81 285 ARG A CA 1
ATOM 2224 C C . ARG A 1 285 ? -18.916 -7.764 12.360 1.00 86.81 285 ARG A C 1
ATOM 2226 O O . ARG A 1 285 ? -18.777 -7.610 11.150 1.00 86.81 285 ARG A O 1
ATOM 2233 N N . TYR A 1 286 ? -18.479 -6.868 13.247 1.00 85.25 286 TYR A N 1
ATOM 2234 C CA . TYR A 1 286 ? -17.783 -5.627 12.881 1.00 85.25 286 TYR A CA 1
ATOM 2235 C C . TYR A 1 286 ? -16.455 -5.866 12.132 1.00 85.25 286 TYR A C 1
ATOM 2237 O O . TYR A 1 286 ? -16.074 -5.053 11.293 1.00 85.25 286 TYR A O 1
ATOM 2245 N N . MET A 1 287 ? -15.818 -7.027 12.314 1.00 86.00 287 MET A N 1
ATOM 2246 C CA . MET A 1 287 ? -14.592 -7.452 11.619 1.00 86.00 287 MET A CA 1
ATOM 2247 C C . MET A 1 287 ? -14.856 -8.174 10.297 1.00 86.00 287 MET A C 1
ATOM 2249 O O . MET A 1 287 ? -13.922 -8.468 9.566 1.00 86.00 287 MET A O 1
ATOM 2253 N N . ALA A 1 288 ? -16.117 -8.431 9.928 1.00 85.81 288 ALA A N 1
ATOM 2254 C CA . ALA A 1 288 ? -16.449 -9.233 8.741 1.00 85.81 288 ALA A CA 1
ATOM 2255 C C . ALA A 1 288 ? -15.954 -8.664 7.391 1.00 85.81 288 ALA A C 1
ATOM 2257 O O . ALA A 1 288 ? -16.069 -9.335 6.374 1.00 85.81 288 ALA A O 1
ATOM 2258 N N . HIS A 1 289 ? -15.436 -7.433 7.381 1.00 85.06 289 HIS A N 1
ATOM 2259 C CA . HIS A 1 289 ? -14.887 -6.758 6.206 1.00 85.06 289 HIS A CA 1
ATOM 2260 C C . HIS A 1 289 ? -13.394 -7.051 6.011 1.00 85.06 289 HIS A C 1
ATOM 2262 O O . HIS A 1 289 ? -12.853 -6.807 4.937 1.00 85.06 289 HIS A O 1
ATOM 2268 N N . LEU A 1 290 ? -12.724 -7.555 7.049 1.00 87.56 290 LEU A N 1
ATOM 2269 C CA . LEU A 1 290 ? -11.317 -7.908 6.989 1.00 87.56 290 LEU A CA 1
ATOM 2270 C C . LEU A 1 290 ? -11.138 -9.175 6.142 1.00 87.56 290 LEU A C 1
ATOM 2272 O O . LEU A 1 290 ? -11.979 -10.074 6.251 1.00 87.56 290 LEU A O 1
ATOM 2276 N N . PRO A 1 291 ? -10.085 -9.273 5.306 1.00 85.00 291 PRO A N 1
ATOM 2277 C CA . PRO A 1 291 ? -9.762 -10.474 4.534 1.00 85.00 291 PRO A CA 1
ATOM 2278 C C . PRO A 1 291 ? -9.607 -11.727 5.404 1.00 85.00 291 PRO A C 1
ATOM 2280 O O . PRO A 1 291 ? -9.395 -11.647 6.606 1.00 85.00 291 PRO A O 1
ATOM 2283 N N . SER A 1 292 ? -9.759 -12.905 4.803 1.00 81.69 292 SER A N 1
ATOM 2284 C CA . SER A 1 292 ? -9.584 -14.164 5.529 1.00 81.69 292 SER A CA 1
ATOM 2285 C C . SER A 1 292 ? -8.099 -14.383 5.757 1.00 81.69 292 SER A C 1
ATOM 2287 O O . SER A 1 292 ? -7.306 -14.092 4.861 1.00 81.69 292 SER A O 1
ATOM 2289 N N . HIS A 1 293 ? -7.744 -14.936 6.912 1.00 81.94 293 HIS A N 1
ATOM 2290 C CA . HIS A 1 293 ? -6.367 -15.234 7.308 1.00 81.94 293 HIS A CA 1
ATOM 2291 C C . HIS A 1 293 ? -5.459 -14.010 7.494 1.00 81.94 293 HIS A C 1
ATOM 2293 O O . HIS A 1 293 ? -4.250 -14.189 7.596 1.00 81.94 293 HIS A O 1
ATOM 2299 N N . CYS A 1 294 ? -6.000 -12.786 7.554 1.00 79.06 294 CYS A N 1
ATOM 2300 C CA . CYS A 1 294 ? -5.212 -11.673 8.082 1.00 79.06 294 CYS A CA 1
ATOM 2301 C C . CYS A 1 294 ? -5.132 -11.767 9.611 1.00 79.06 294 CYS A C 1
ATOM 2303 O O . CYS A 1 294 ? -6.110 -12.187 10.234 1.00 79.06 294 CYS A O 1
ATOM 2305 N N . ASP A 1 295 ? -3.990 -11.375 10.168 1.00 74.88 295 ASP A N 1
ATOM 2306 C CA . ASP A 1 295 ? -3.766 -11.134 11.601 1.00 74.88 295 ASP A CA 1
ATOM 2307 C C . ASP A 1 295 ? -3.914 -9.632 11.907 1.00 74.88 295 ASP A C 1
ATOM 2309 O O . ASP A 1 295 ? -3.613 -8.813 10.997 1.00 74.88 295 ASP A O 1
#

Nearest PDB structures (foldseek):
  5hjf-assembly1_D  TM=8.618E-01  e=2.605E-01  Nostoc punctiforme
  2vxx-assembly1_B  TM=7.615E-01  e=2.451E-01  Synechococcus elongatus
  4am2-assembly1_A  TM=9.248E-01  e=1.268E+00  Blastochloris viridis
  2x17-assembly1_4  TM=5.316E-01  e=1.123E+00  Pyrococcus furiosus

pLDDT: mean 82.52, std 21.22, range [27.52, 98.5]

Foldseek 3Di:
DDPLLPAAEAEDEDAPVDPDDCAAPQVRHHAAQWKAAPVGHIHRQLRVLLVCVVDPDQWFADPPHGDIGGPSRIHGYDYDHLQYDDDFQDKFKWFKWWAAVVALFIDAPDDPDDDDDDPDDPPPDDRDAAACPDPRNQQDNGHDYDLVRSLVSLVRNLVRLVVVLVVCVVVVVPVSNVSSVVSNVVSVVVNCVSPPPPPDPPPPDPPPPPPDPDDDDDDDDDPPRPGTDIFIDTPSNHRATDDVVVVVVQCVVQVDPVSRDRMDMDRRNDGDDDFDDPVNCVVRVNCVSPDHRDD

Organism: Aphanomyces astaci (NCBI:txid112090)

InterPro domains:
  IPR001841 Zinc finger, RING-type [PS50089] (24-65)
  IPR001841 Zinc finger, RING-type [SM00184] (24-65)
  IPR013083 Zinc finger, RING/FYVE/PHD-type [G3DSA:3.30.40.10] (6-94)
  IPR017907 Zinc finger, RING-type, conserved site [PS00518] (39-48)
  IPR018957 Zinc finger, C3HC4 RING-type [PF00097] (24-65)
  IPR039739 RING-finger protein MAG2/RNF10 [PTHR12983] (4-295)

Radius of gyration: 24.01 Å; Cα contacts (8 Å, |Δi|>4): 361; chains: 1; bounding box: 77×44×59 Å

Sequence (295 aa):
MLLGDKIEQVIVAHDATVDADHRCPICLDTLRAPKITRCGHAYCWHCILTYLSLTENYWRRCPMCFDAVKKHDLRSVLIDRHRTIPSVGSSATFRYVHRGRGSWFPHLPAPQAAPSSTKNHHPQQKGGIPSVHGANAVFSRILESTPSYLESMIQSETEDLDALAAEAQSSGDDHALPVIQEALAYCEKRLAKLRGPSTAPDEPAPTTTAKATKKTSSPSEHEEEEAPYSFYQLDNGHAAILHPLCLRALTREFGSTHSFPHTITATVLEIEHMVVTDDVRRRFRYMAHLPSHCD

Mean predicted aligned error: 10.21 Å